Protein AF-A0A932TN71-F1 (afdb_monomer)

Structure (mmCIF, N/CA/C/O backbone):
data_AF-A0A932TN71-F1
#
_entry.id   AF-A0A932TN71-F1
#
loop_
_atom_site.group_PDB
_atom_site.id
_atom_site.type_symbol
_atom_site.label_atom_id
_atom_site.label_alt_id
_atom_site.label_comp_id
_atom_site.label_asym_id
_atom_site.label_entity_id
_atom_site.label_seq_id
_atom_site.pdbx_PDB_ins_code
_atom_site.Cartn_x
_atom_site.Cartn_y
_atom_site.Cartn_z
_atom_site.occupancy
_atom_site.B_iso_or_equiv
_atom_site.auth_seq_id
_atom_site.auth_comp_id
_atom_site.auth_asym_id
_atom_site.auth_atom_id
_atom_site.pdbx_PDB_model_num
ATOM 1 N N . MET A 1 1 ? 38.158 -7.937 -8.270 1.00 41.50 1 MET A N 1
ATOM 2 C CA . MET A 1 1 ? 36.988 -7.889 -9.170 1.00 41.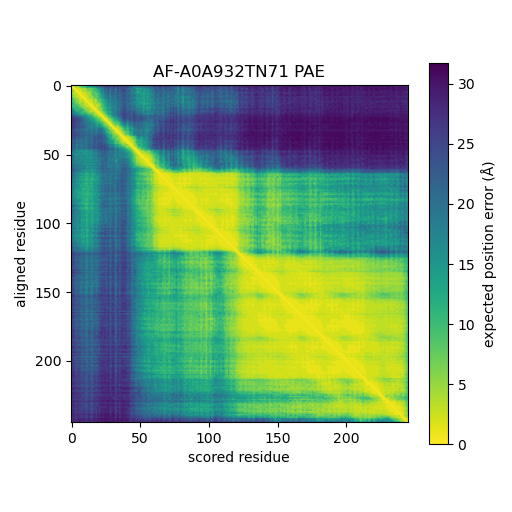50 1 MET A CA 1
ATOM 3 C C . MET A 1 1 ? 35.872 -8.714 -8.563 1.00 41.50 1 MET A C 1
ATOM 5 O O . MET A 1 1 ? 36.007 -9.928 -8.456 1.00 41.50 1 MET A O 1
ATOM 9 N N . SER A 1 2 ? 34.828 -8.049 -8.079 1.00 36.25 2 SER A N 1
ATOM 10 C CA . SER A 1 2 ? 33.661 -8.676 -7.451 1.00 36.25 2 SER A CA 1
ATOM 11 C C . SER A 1 2 ? 32.855 -9.443 -8.508 1.00 36.25 2 SER A C 1
ATOM 13 O O . SER A 1 2 ? 32.694 -8.945 -9.618 1.00 36.25 2 SER A O 1
ATOM 15 N N . ARG A 1 3 ? 32.337 -10.638 -8.186 1.00 34.62 3 ARG A N 1
ATOM 16 C CA . ARG A 1 3 ? 31.485 -11.451 -9.089 1.00 34.62 3 ARG A CA 1
ATOM 17 C C . ARG A 1 3 ? 30.292 -10.672 -9.666 1.00 34.62 3 ARG A C 1
ATOM 19 O O . ARG A 1 3 ? 29.862 -10.965 -10.772 1.00 34.62 3 ARG A O 1
ATOM 26 N N . GLU A 1 4 ? 29.818 -9.665 -8.941 1.00 31.05 4 GLU A N 1
ATOM 27 C CA . GLU A 1 4 ? 28.746 -8.749 -9.348 1.00 31.05 4 GLU A CA 1
ATOM 28 C C . GLU A 1 4 ? 29.108 -7.888 -10.572 1.00 31.05 4 GLU A C 1
ATOM 30 O O . GLU A 1 4 ? 28.241 -7.608 -11.393 1.00 31.05 4 GLU A O 1
ATOM 35 N N . LEU A 1 5 ? 30.389 -7.533 -10.748 1.00 32.22 5 LEU A N 1
ATOM 36 C CA . LEU A 1 5 ? 30.866 -6.689 -11.853 1.00 32.22 5 LEU A CA 1
ATOM 37 C C . LEU A 1 5 ? 30.752 -7.408 -13.211 1.00 32.22 5 LEU A C 1
ATOM 39 O O . LEU A 1 5 ? 30.328 -6.824 -14.200 1.00 32.22 5 LEU A O 1
ATOM 43 N N . VAL A 1 6 ? 31.069 -8.708 -13.229 1.00 39.56 6 VAL A N 1
ATOM 44 C CA . VAL A 1 6 ? 31.028 -9.558 -14.436 1.00 39.56 6 VAL A CA 1
ATOM 45 C C . VAL A 1 6 ? 29.588 -9.842 -14.873 1.00 39.56 6 VAL A C 1
ATOM 47 O O . VAL A 1 6 ? 29.304 -9.979 -16.060 1.00 39.56 6 VAL A O 1
ATOM 50 N N . VAL A 1 7 ? 28.664 -9.924 -13.913 1.00 42.16 7 VAL A N 1
ATOM 51 C CA . VAL A 1 7 ? 27.241 -10.161 -14.185 1.00 42.16 7 VAL A CA 1
ATOM 52 C C . VAL A 1 7 ? 26.580 -8.894 -14.737 1.00 42.16 7 VAL A C 1
ATOM 54 O O . VAL A 1 7 ? 25.825 -8.988 -15.702 1.00 42.16 7 VAL A O 1
ATOM 57 N N . LEU A 1 8 ? 26.918 -7.711 -14.205 1.00 38.94 8 LEU A N 1
ATOM 58 C CA . LEU A 1 8 ? 26.410 -6.430 -14.711 1.00 38.94 8 LEU A CA 1
ATOM 59 C C . LEU A 1 8 ? 26.878 -6.133 -16.143 1.00 38.94 8 LEU A C 1
ATOM 61 O O . LEU A 1 8 ? 26.045 -5.801 -16.984 1.00 38.94 8 LEU A O 1
ATOM 65 N N . GLU A 1 9 ? 28.170 -6.309 -16.444 1.00 40.88 9 GLU A N 1
ATOM 66 C CA . GLU A 1 9 ? 28.698 -6.151 -17.811 1.00 40.88 9 GLU A CA 1
ATOM 67 C C . GLU A 1 9 ? 28.045 -7.139 -18.791 1.00 40.88 9 GLU A C 1
ATOM 69 O O . GLU A 1 9 ? 27.753 -6.788 -19.934 1.00 40.88 9 GLU A O 1
ATOM 74 N N . GLY A 1 10 ? 27.747 -8.361 -18.336 1.00 41.59 10 GLY A N 1
ATOM 75 C CA . GLY A 1 10 ? 27.051 -9.366 -19.138 1.00 41.59 10 GLY A CA 1
ATOM 76 C C . GLY A 1 10 ? 25.595 -9.005 -19.454 1.00 41.59 10 GLY A C 1
ATOM 77 O O . GLY A 1 10 ? 25.143 -9.235 -20.572 1.00 41.59 10 GLY A O 1
ATOM 78 N N . ILE A 1 11 ? 24.861 -8.423 -18.500 1.00 44.81 11 ILE A N 1
ATOM 79 C CA . ILE A 1 11 ? 23.444 -8.052 -18.671 1.00 44.81 11 ILE A CA 1
ATOM 80 C C . ILE A 1 11 ? 23.303 -6.771 -19.499 1.00 44.81 11 ILE A C 1
ATOM 82 O O . ILE A 1 11 ? 22.472 -6.730 -20.404 1.00 44.81 11 ILE A O 1
ATOM 86 N N . VAL A 1 12 ? 24.138 -5.757 -19.247 1.00 45.47 12 VAL A N 1
ATOM 87 C CA . VAL A 1 12 ? 24.210 -4.545 -20.084 1.00 45.47 12 VAL A CA 1
ATOM 88 C C . VAL A 1 12 ? 24.611 -4.925 -21.511 1.00 45.47 12 VAL A C 1
ATOM 90 O O . VAL A 1 12 ? 23.980 -4.483 -22.468 1.00 45.47 12 VAL A O 1
ATOM 93 N N . GLY A 1 13 ? 25.574 -5.841 -21.654 1.00 45.25 13 GLY A N 1
ATOM 94 C CA . GLY A 1 13 ? 25.944 -6.438 -22.933 1.00 45.25 13 GLY A CA 1
ATOM 95 C C . GLY A 1 13 ? 24.775 -7.135 -23.630 1.00 45.25 13 GLY A C 1
ATOM 96 O O . GLY A 1 13 ? 24.571 -6.892 -24.809 1.00 45.25 13 GLY A O 1
ATOM 97 N N . LEU A 1 14 ? 23.975 -7.943 -22.926 1.00 42.84 14 LEU A N 1
ATOM 98 C CA . LEU A 1 14 ? 22.821 -8.657 -23.496 1.00 42.84 14 LEU A CA 1
ATOM 99 C C . LEU A 1 14 ? 21.689 -7.715 -23.935 1.00 42.84 14 LEU A C 1
ATOM 101 O O . LEU A 1 14 ? 21.179 -7.860 -25.042 1.00 42.84 14 LEU A O 1
ATOM 105 N N . VAL A 1 15 ? 21.339 -6.721 -23.114 1.00 43.41 15 VAL A N 1
ATOM 106 C CA . VAL A 1 15 ? 20.284 -5.743 -23.438 1.00 43.41 15 VAL A CA 1
ATOM 107 C C . VAL A 1 15 ? 20.702 -4.849 -24.611 1.00 43.41 15 VAL A C 1
ATOM 109 O O . VAL A 1 15 ? 19.894 -4.577 -25.501 1.00 43.41 15 VAL A O 1
ATOM 112 N N . LEU A 1 16 ? 21.971 -4.432 -24.665 1.00 40.91 16 LEU A N 1
ATOM 113 C CA . LEU A 1 16 ? 22.504 -3.673 -25.798 1.00 40.91 16 LEU A CA 1
ATOM 114 C C . LEU A 1 16 ? 22.639 -4.541 -27.058 1.00 40.91 16 LEU A C 1
ATOM 116 O O . LEU A 1 16 ? 22.346 -4.055 -28.148 1.00 40.91 16 LEU A O 1
ATOM 120 N N . LEU A 1 17 ? 23.027 -5.817 -26.943 1.00 38.91 17 LEU A N 1
ATOM 121 C CA . LEU A 1 17 ? 23.137 -6.726 -28.089 1.00 38.91 17 LEU A CA 1
ATOM 122 C C . LEU A 1 17 ? 21.764 -6.999 -28.722 1.00 38.91 17 LEU A C 1
ATOM 124 O O . LEU A 1 17 ? 21.646 -6.951 -29.946 1.00 38.91 17 LEU A O 1
ATOM 128 N N . ASP A 1 18 ? 20.717 -7.197 -27.916 1.00 37.31 18 ASP A N 1
ATOM 129 C CA . ASP A 1 18 ? 19.350 -7.386 -28.416 1.00 37.31 18 ASP A CA 1
ATOM 130 C C . ASP A 1 18 ? 18.821 -6.118 -29.115 1.00 37.31 18 ASP A C 1
ATOM 132 O O . ASP A 1 18 ? 18.250 -6.209 -30.205 1.00 37.31 18 ASP A O 1
ATOM 136 N N . LEU A 1 19 ? 19.114 -4.921 -28.588 1.00 37.31 19 LEU A N 1
ATOM 137 C CA . LEU A 1 19 ? 18.817 -3.646 -29.262 1.00 37.31 19 LEU A CA 1
ATOM 138 C C . LEU A 1 19 ? 19.592 -3.475 -30.586 1.00 37.31 19 LEU A C 1
ATOM 140 O O . LEU A 1 19 ? 19.045 -2.939 -31.552 1.00 37.31 19 LEU A O 1
ATOM 144 N N . PHE A 1 20 ? 20.831 -3.975 -30.668 1.00 39.75 20 PHE A N 1
ATOM 145 C CA . PHE A 1 20 ? 21.645 -3.976 -31.893 1.00 39.75 20 PHE A CA 1
ATOM 146 C C . PHE A 1 20 ? 21.158 -4.989 -32.944 1.00 39.75 20 PHE A C 1
ATOM 148 O O . PHE A 1 20 ? 21.293 -4.740 -34.143 1.00 39.75 20 PHE A O 1
ATOM 155 N N . THR A 1 21 ? 20.561 -6.112 -32.530 1.00 38.12 21 THR A N 1
ATOM 156 C CA . THR A 1 21 ? 19.990 -7.103 -33.465 1.00 38.12 21 THR A CA 1
ATOM 157 C C . THR A 1 21 ? 18.625 -6.698 -34.035 1.00 38.12 21 THR A C 1
ATOM 159 O O . THR A 1 21 ? 18.248 -7.181 -35.102 1.00 38.12 21 THR A O 1
ATOM 162 N N . ALA A 1 22 ? 17.916 -5.756 -33.399 1.00 38.03 22 ALA A N 1
ATOM 163 C CA . ALA A 1 22 ? 16.597 -5.269 -33.819 1.00 38.03 22 ALA A CA 1
ATOM 164 C C . ALA A 1 22 ? 16.613 -4.189 -34.932 1.00 38.03 22 ALA A C 1
ATOM 166 O O . ALA A 1 22 ? 15.566 -3.639 -35.273 1.00 38.03 22 ALA A O 1
ATOM 167 N N . GLY A 1 23 ? 17.771 -3.889 -35.535 1.00 32.75 23 GLY A N 1
ATOM 168 C CA . GLY A 1 23 ? 17.857 -3.065 -36.752 1.00 32.75 23 GLY A CA 1
ATOM 169 C C . GLY A 1 23 ? 17.691 -1.550 -36.560 1.00 32.75 23 GLY A C 1
ATOM 170 O O . GLY A 1 23 ? 17.469 -0.839 -37.540 1.00 32.75 23 GLY A O 1
ATOM 171 N N . ALA A 1 24 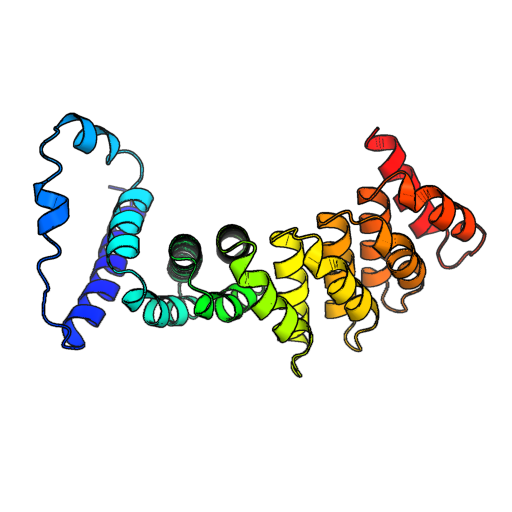? 17.813 -1.032 -35.336 1.00 33.78 24 ALA A N 1
ATOM 172 C CA . ALA A 1 24 ? 17.915 0.408 -35.108 1.00 33.78 24 ALA A CA 1
ATOM 173 C C . ALA A 1 24 ? 19.307 0.905 -35.549 1.00 33.78 24 ALA A C 1
ATOM 175 O O . ALA A 1 24 ? 20.322 0.512 -34.977 1.00 33.78 24 ALA A O 1
ATOM 176 N N . GLU A 1 25 ? 19.374 1.749 -36.586 1.00 28.09 25 GLU A N 1
ATOM 177 C CA . GLU A 1 25 ? 20.642 2.346 -37.025 1.00 28.09 25 GLU A CA 1
ATOM 178 C C . GLU A 1 25 ? 21.328 3.110 -35.875 1.00 28.09 25 GLU A C 1
ATOM 180 O O . GLU A 1 25 ? 20.663 3.857 -35.145 1.00 28.09 25 GLU A O 1
ATOM 185 N N . PRO A 1 26 ? 22.663 2.998 -35.728 1.00 33.22 26 PRO A N 1
ATOM 186 C CA . PRO A 1 26 ? 23.397 3.673 -34.671 1.00 33.22 26 PRO A CA 1
ATOM 187 C C . PRO A 1 26 ? 23.436 5.179 -34.948 1.00 33.22 26 PRO A C 1
ATOM 189 O O . PRO A 1 26 ? 24.346 5.696 -35.600 1.00 33.22 26 PRO A O 1
ATOM 192 N N . ARG A 1 27 ? 22.476 5.934 -34.408 1.00 34.50 27 ARG A N 1
ATOM 193 C CA . ARG A 1 27 ? 22.667 7.375 -34.222 1.00 34.50 27 ARG A CA 1
ATOM 194 C C . ARG A 1 27 ? 23.663 7.572 -33.092 1.00 34.50 27 ARG A C 1
ATOM 196 O O . ARG A 1 27 ? 23.271 7.617 -31.938 1.00 34.50 27 ARG A O 1
ATOM 203 N N . ASN A 1 28 ? 24.941 7.635 -33.470 1.00 37.31 28 ASN A N 1
ATOM 204 C CA . ASN A 1 28 ? 26.083 8.200 -32.746 1.00 37.31 28 ASN A CA 1
ATOM 205 C C . ASN A 1 28 ? 25.806 8.553 -31.265 1.00 37.31 28 ASN A C 1
ATOM 207 O O . ASN A 1 28 ? 25.740 9.719 -30.879 1.00 37.31 28 ASN A O 1
ATOM 211 N N . ILE A 1 29 ? 25.670 7.516 -30.438 1.00 36.47 29 ILE A N 1
ATOM 212 C CA . ILE A 1 29 ? 25.598 7.593 -28.970 1.00 36.47 29 ILE A CA 1
ATOM 213 C C . ILE A 1 29 ? 26.961 7.942 -28.347 1.00 36.47 29 ILE A C 1
ATOM 215 O O . ILE A 1 29 ? 27.073 8.150 -27.145 1.00 36.47 29 ILE A O 1
ATOM 219 N N . THR A 1 30 ? 28.005 8.066 -29.171 1.00 34.44 30 THR A N 1
ATOM 220 C CA . THR A 1 30 ? 29.357 8.486 -28.783 1.00 34.44 30 THR A CA 1
ATOM 221 C C . THR A 1 30 ? 29.488 10.008 -28.628 1.00 34.44 30 THR A C 1
ATOM 223 O O . THR A 1 30 ? 30.447 10.475 -28.016 1.00 34.44 30 THR A O 1
ATOM 226 N N . GLY A 1 31 ? 28.522 10.791 -29.126 1.00 32.16 31 GLY A N 1
ATOM 227 C CA . GLY A 1 31 ? 28.537 12.259 -29.079 1.00 32.16 31 GLY A CA 1
ATOM 228 C C . GLY A 1 31 ? 28.528 12.871 -27.666 1.00 32.16 31 GLY A C 1
ATOM 229 O O . GLY A 1 31 ? 29.386 13.709 -27.386 1.00 32.16 31 GLY A O 1
ATOM 230 N N . PRO A 1 32 ? 27.629 12.461 -26.749 1.00 30.95 32 PRO A N 1
ATOM 231 C CA . PRO A 1 32 ? 27.603 12.996 -25.383 1.00 30.95 32 PRO A CA 1
ATOM 232 C C . PRO A 1 32 ? 28.822 12.569 -24.549 1.00 30.95 32 PRO A C 1
ATOM 234 O O . PRO A 1 32 ? 29.297 13.330 -23.711 1.00 30.95 32 PRO A O 1
ATOM 237 N N . LEU A 1 33 ? 29.376 11.379 -24.819 1.00 31.58 33 LEU A N 1
ATOM 238 C CA . LEU A 1 33 ? 30.544 10.833 -24.116 1.00 31.58 33 LEU A CA 1
ATOM 239 C C . LEU A 1 33 ? 31.860 11.523 -24.504 1.00 31.58 33 LEU A C 1
ATOM 241 O O . LEU A 1 33 ? 32.781 11.587 -23.695 1.00 31.58 33 LEU A O 1
ATOM 245 N N . GLN A 1 34 ? 31.957 12.085 -25.713 1.00 33.00 34 GLN A N 1
ATOM 246 C CA . GLN A 1 34 ? 33.129 12.864 -26.130 1.00 33.00 34 GLN A CA 1
ATOM 247 C C . GLN A 1 34 ? 33.142 14.299 -25.585 1.00 33.00 34 GLN A C 1
ATOM 249 O O . GLN A 1 34 ? 34.193 14.937 -25.610 1.00 33.00 34 GLN A O 1
ATOM 254 N N . GLN A 1 35 ? 32.014 14.812 -25.080 1.00 31.36 35 GLN A N 1
ATOM 255 C CA . GLN A 1 35 ? 31.930 16.172 -24.528 1.00 31.36 35 GLN A CA 1
ATOM 256 C C . GLN A 1 35 ? 32.273 16.259 -23.032 1.00 31.36 35 GLN A C 1
ATOM 258 O O . GLN A 1 35 ? 32.452 17.356 -22.509 1.00 31.36 35 GLN A O 1
ATOM 263 N N . LEU A 1 36 ? 32.455 15.125 -22.351 1.00 35.19 36 LEU A N 1
ATOM 264 C CA . LEU A 1 36 ? 33.019 15.053 -21.000 1.00 35.19 36 LEU A CA 1
ATOM 265 C C . LEU A 1 36 ? 34.551 14.926 -21.071 1.00 35.19 36 LEU A C 1
ATOM 267 O O . LEU A 1 36 ? 35.138 13.891 -20.768 1.00 35.19 36 LEU A O 1
ATOM 271 N N . THR A 1 37 ? 35.218 16.003 -21.491 1.00 33.81 37 THR A N 1
ATOM 272 C CA . THR A 1 37 ? 36.691 16.108 -21.507 1.00 33.81 37 THR A CA 1
ATOM 273 C C . THR A 1 37 ? 37.295 16.465 -20.147 1.00 33.81 37 THR A C 1
ATOM 275 O O . THR A 1 37 ? 38.494 16.723 -20.077 1.00 33.81 37 THR A O 1
ATOM 278 N N . ASP A 1 38 ? 36.499 16.506 -19.074 1.00 32.75 38 ASP A N 1
ATOM 279 C CA . ASP A 1 38 ? 36.979 16.832 -17.731 1.00 32.75 38 ASP A CA 1
ATOM 280 C C . ASP A 1 38 ? 37.453 15.561 -16.993 1.00 32.75 38 ASP A C 1
ATOM 282 O O . ASP A 1 38 ? 36.632 14.700 -16.649 1.00 32.75 38 ASP A O 1
ATOM 286 N N . PRO A 1 39 ? 38.765 15.409 -16.727 1.00 34.41 39 PRO A N 1
ATOM 287 C CA . PRO A 1 39 ? 39.281 14.267 -15.982 1.00 34.41 39 PRO A CA 1
ATOM 288 C C . PRO A 1 39 ? 38.729 14.172 -14.547 1.00 34.41 39 PRO A C 1
ATOM 290 O O . PRO A 1 39 ? 38.727 13.077 -13.986 1.00 34.41 39 PRO A O 1
ATOM 293 N N . ALA A 1 40 ? 38.215 15.263 -13.965 1.00 33.25 40 ALA A N 1
ATOM 294 C CA . ALA A 1 40 ? 37.603 15.252 -12.634 1.00 33.25 40 ALA A CA 1
ATOM 295 C C . ALA A 1 40 ? 36.223 14.565 -12.611 1.00 33.25 40 ALA A C 1
ATOM 297 O O . ALA A 1 40 ? 35.876 13.924 -11.619 1.00 33.25 40 ALA A O 1
ATOM 298 N N . ALA A 1 41 ? 35.471 14.617 -13.718 1.00 32.22 41 ALA A N 1
ATOM 299 C CA . ALA A 1 41 ? 34.193 13.913 -13.864 1.00 32.22 41 ALA A CA 1
ATOM 300 C C . ALA A 1 41 ? 34.376 12.393 -14.047 1.00 32.22 41 ALA A C 1
ATOM 302 O O . ALA A 1 41 ? 33.517 11.603 -13.667 1.00 32.22 41 ALA A O 1
ATOM 303 N N . ARG A 1 42 ? 35.532 11.962 -14.573 1.00 33.81 42 ARG A N 1
ATOM 304 C CA . ARG A 1 42 ? 35.915 10.542 -14.668 1.00 33.81 42 ARG A CA 1
ATOM 305 C C . ARG A 1 42 ? 36.224 9.909 -13.315 1.00 33.81 42 ARG A C 1
ATOM 307 O O . ARG A 1 42 ? 35.913 8.744 -13.116 1.00 33.81 42 ARG A O 1
ATOM 314 N N . ALA A 1 43 ? 36.796 10.673 -12.389 1.00 34.44 43 ALA A N 1
ATOM 315 C CA . ALA A 1 43 ? 37.131 10.184 -11.052 1.00 34.44 43 ALA A CA 1
ATOM 316 C C . ALA A 1 43 ? 35.897 10.000 -10.146 1.00 34.44 43 ALA A C 1
ATOM 318 O O . ALA A 1 43 ? 35.968 9.285 -9.156 1.00 34.44 43 ALA A O 1
ATOM 319 N N . THR A 1 44 ? 34.759 10.614 -10.488 1.00 37.78 44 THR A N 1
ATOM 320 C CA . THR A 1 44 ? 33.482 10.448 -9.769 1.00 37.78 44 THR A CA 1
ATOM 321 C C . THR A 1 44 ? 32.630 9.285 -10.298 1.00 37.78 44 THR A C 1
ATOM 323 O O . THR A 1 44 ? 31.647 8.922 -9.661 1.00 37.78 44 THR A O 1
ATOM 326 N N . LEU A 1 45 ? 33.014 8.670 -11.426 1.00 35.81 45 LEU A N 1
ATOM 327 C CA . LEU A 1 45 ? 32.350 7.499 -12.024 1.00 35.81 45 LEU A CA 1
ATOM 328 C C . LEU A 1 45 ? 32.836 6.153 -11.446 1.00 35.81 45 LEU A C 1
ATOM 330 O O . LEU A 1 45 ? 32.279 5.112 -11.787 1.00 35.81 45 LEU A O 1
ATOM 334 N N . ASP A 1 46 ? 33.854 6.168 -10.581 1.00 38.91 46 ASP A N 1
ATOM 335 C CA . ASP A 1 46 ? 34.574 4.966 -10.128 1.00 38.91 46 ASP A CA 1
ATOM 336 C C . ASP A 1 46 ? 34.053 4.365 -8.802 1.00 38.91 46 ASP A C 1
ATOM 338 O O . ASP A 1 46 ? 34.602 3.373 -8.326 1.00 38.91 46 ASP A O 1
ATOM 342 N N . GLU A 1 47 ? 32.984 4.908 -8.197 1.00 42.16 47 GLU A N 1
ATOM 343 C CA . GLU A 1 47 ? 32.485 4.423 -6.891 1.00 42.16 47 GLU A CA 1
ATOM 344 C C . GLU A 1 47 ? 31.113 3.720 -6.903 1.00 42.16 47 GLU A C 1
ATOM 346 O O . GLU A 1 47 ? 30.746 3.117 -5.894 1.00 42.16 47 GLU A O 1
ATOM 351 N N . ASP A 1 48 ? 30.375 3.672 -8.021 1.00 43.25 48 ASP A N 1
ATOM 352 C CA . ASP A 1 48 ? 29.174 2.821 -8.112 1.00 43.25 48 ASP A CA 1
ATOM 353 C C . ASP A 1 48 ? 28.931 2.287 -9.543 1.00 43.25 48 ASP A C 1
ATOM 355 O O . ASP A 1 48 ? 28.461 3.027 -10.412 1.00 43.25 48 ASP A O 1
ATOM 359 N N . PRO A 1 49 ? 29.180 0.988 -9.817 1.00 44.25 49 PRO A N 1
ATOM 360 C CA . PRO A 1 49 ? 28.905 0.368 -11.116 1.00 44.25 49 PRO A CA 1
ATOM 361 C C . PRO A 1 49 ? 27.430 0.467 -11.542 1.00 44.25 49 PRO A C 1
ATOM 363 O O . PRO A 1 49 ? 27.116 0.366 -12.729 1.00 44.25 49 PRO A O 1
ATOM 366 N N . ARG A 1 50 ? 26.511 0.689 -10.590 1.00 47.91 50 ARG A N 1
ATOM 367 C CA . ARG A 1 50 ? 25.086 0.913 -10.866 1.00 47.91 50 ARG A CA 1
ATOM 368 C C . ARG A 1 50 ? 24.838 2.289 -11.478 1.00 47.91 50 ARG A C 1
ATOM 370 O O . ARG A 1 50 ? 23.925 2.410 -12.286 1.00 47.91 50 ARG A O 1
ATOM 377 N N . ALA A 1 51 ? 25.658 3.293 -11.158 1.00 38.72 51 ALA A N 1
ATOM 378 C CA . ALA A 1 51 ? 25.545 4.642 -11.710 1.00 38.72 51 ALA A CA 1
ATOM 379 C C . ALA A 1 51 ? 25.955 4.699 -13.193 1.00 38.72 51 ALA A C 1
ATOM 381 O O . ALA A 1 51 ? 25.299 5.376 -13.978 1.00 38.72 51 ALA A O 1
ATOM 382 N N . SER A 1 52 ? 26.967 3.934 -13.613 1.00 42.50 52 SER A N 1
ATOM 383 C CA . SER A 1 52 ? 27.374 3.874 -15.028 1.00 42.50 52 SER A CA 1
ATOM 384 C C . SER A 1 52 ? 26.353 3.135 -15.904 1.00 42.50 52 SER A C 1
ATOM 386 O O . SER A 1 52 ? 25.956 3.656 -16.945 1.00 42.50 52 SER A O 1
ATOM 388 N N . ALA A 1 53 ? 25.833 1.988 -15.448 1.00 49.53 53 ALA A N 1
ATOM 389 C CA . ALA A 1 53 ? 24.773 1.260 -16.159 1.00 49.53 53 ALA A CA 1
ATOM 390 C C . ALA A 1 53 ? 23.461 2.064 -16.237 1.00 49.53 53 ALA A C 1
ATOM 392 O O . ALA A 1 53 ? 22.737 2.003 -17.228 1.00 49.53 53 ALA A O 1
ATOM 393 N N . ALA A 1 54 ? 23.168 2.863 -15.211 1.00 45.38 54 ALA A N 1
ATOM 394 C CA . ALA A 1 54 ? 22.037 3.778 -15.200 1.00 45.38 54 ALA A CA 1
ATOM 395 C C . ALA A 1 54 ? 22.123 4.892 -16.232 1.00 45.38 54 ALA A C 1
ATOM 397 O O . ALA A 1 54 ? 21.129 5.200 -16.882 1.00 45.38 54 ALA A O 1
ATOM 398 N N . ILE A 1 55 ? 23.300 5.507 -16.362 1.00 44.06 55 ILE A N 1
ATOM 399 C CA . ILE A 1 55 ? 23.546 6.594 -17.308 1.00 44.06 55 ILE A CA 1
ATOM 400 C C . ILE A 1 55 ? 23.433 6.064 -18.743 1.00 44.06 55 ILE A C 1
ATOM 402 O O . ILE A 1 55 ? 22.826 6.720 -19.588 1.00 44.06 55 ILE A O 1
ATOM 406 N N . GLU A 1 56 ? 23.928 4.852 -19.009 1.00 50.78 56 GLU A N 1
ATOM 407 C CA . GLU A 1 56 ? 23.780 4.187 -20.310 1.00 50.78 56 GLU A CA 1
ATOM 408 C C . GLU A 1 56 ? 22.320 3.807 -20.620 1.00 50.78 56 GLU A C 1
ATOM 410 O O . GLU A 1 56 ? 21.856 3.999 -21.745 1.00 50.78 56 GLU A O 1
ATOM 415 N N . MET A 1 57 ? 21.552 3.350 -19.624 1.00 52.50 57 MET A N 1
ATOM 416 C CA . MET A 1 57 ? 20.137 2.989 -19.798 1.00 52.50 57 MET A CA 1
ATOM 417 C C . MET A 1 57 ? 19.224 4.222 -19.922 1.00 52.50 57 MET A C 1
ATOM 419 O O . MET A 1 57 ? 18.297 4.238 -20.732 1.00 52.50 57 MET A O 1
ATOM 423 N N . ALA A 1 58 ? 19.515 5.290 -19.173 1.00 46.41 58 ALA A N 1
ATOM 424 C CA . ALA A 1 58 ? 18.850 6.584 -19.300 1.00 46.41 58 ALA A CA 1
ATOM 425 C C . ALA A 1 58 ? 19.133 7.230 -20.668 1.00 46.41 58 ALA A C 1
ATOM 427 O O . ALA A 1 58 ? 18.248 7.868 -21.240 1.00 46.41 58 ALA A O 1
ATOM 428 N N . ALA A 1 59 ? 20.325 7.006 -21.240 1.00 49.03 59 ALA A N 1
ATOM 429 C CA . ALA A 1 59 ? 20.670 7.448 -22.592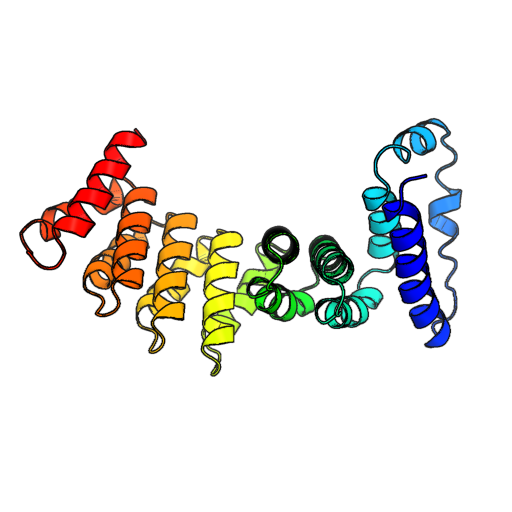 1.00 49.03 59 ALA A CA 1
ATOM 430 C C . ALA A 1 59 ? 19.888 6.705 -23.697 1.00 49.03 59 ALA A C 1
ATOM 432 O O . ALA A 1 59 ? 19.665 7.277 -24.765 1.00 49.03 59 ALA A O 1
ATOM 433 N N . ALA A 1 60 ? 19.421 5.473 -23.448 1.00 54.62 60 ALA A N 1
ATOM 434 C CA . ALA A 1 60 ? 18.561 4.722 -24.371 1.00 54.62 60 ALA A CA 1
ATOM 435 C C . ALA A 1 60 ? 17.083 5.185 -24.356 1.00 54.62 60 ALA A C 1
ATOM 437 O O . ALA A 1 60 ? 16.352 4.975 -25.330 1.00 54.62 60 ALA A O 1
ATOM 438 N N . GLY A 1 61 ? 16.640 5.861 -23.289 1.00 63.25 61 GLY A N 1
ATOM 439 C CA . GLY A 1 61 ? 15.327 6.509 -23.200 1.00 63.25 61 GLY A CA 1
ATOM 440 C C . GLY A 1 61 ? 14.130 5.570 -23.426 1.00 63.25 61 GLY A C 1
ATOM 441 O O . GLY A 1 61 ? 14.145 4.398 -23.055 1.00 63.25 61 GLY A O 1
ATOM 442 N N . ALA A 1 62 ? 13.066 6.080 -24.059 1.00 61.97 62 ALA A N 1
ATOM 443 C CA . ALA A 1 62 ? 11.793 5.368 -24.260 1.00 61.97 62 ALA A CA 1
ATOM 444 C C . ALA A 1 62 ? 11.898 4.036 -25.038 1.00 61.97 62 ALA A C 1
ATOM 446 O O . ALA A 1 62 ? 10.976 3.219 -24.962 1.00 61.97 62 ALA A O 1
ATOM 447 N N . ALA A 1 63 ? 12.994 3.814 -25.778 1.00 69.81 63 ALA A N 1
ATOM 448 C CA . ALA A 1 63 ? 13.245 2.588 -26.539 1.00 69.81 63 ALA A CA 1
ATOM 449 C C . ALA A 1 63 ? 13.647 1.399 -25.647 1.00 69.81 63 ALA A C 1
ATOM 451 O O . ALA A 1 63 ? 13.446 0.251 -26.033 1.00 69.81 63 ALA A O 1
ATOM 452 N N . ALA A 1 64 ? 14.164 1.660 -24.442 1.00 74.38 64 ALA A N 1
ATOM 453 C CA . ALA A 1 64 ? 14.526 0.618 -23.482 1.00 74.38 64 ALA A CA 1
ATOM 454 C C . ALA A 1 64 ? 13.334 0.130 -22.635 1.00 74.38 64 ALA A C 1
ATOM 456 O O . ALA A 1 64 ? 13.447 -0.884 -21.951 1.00 74.38 64 ALA A O 1
ATOM 457 N N . VAL A 1 65 ? 12.184 0.814 -22.686 1.00 79.50 65 VAL A N 1
ATOM 458 C CA . VAL A 1 65 ? 11.036 0.547 -21.802 1.00 79.50 65 VAL A CA 1
ATOM 459 C C . VAL A 1 65 ? 10.466 -0.858 -21.998 1.00 79.50 65 VAL A C 1
ATOM 461 O O . VAL A 1 65 ? 10.334 -1.589 -21.022 1.00 79.50 65 VAL A O 1
ATOM 464 N N . ASP A 1 66 ? 10.166 -1.269 -23.231 1.00 79.62 66 ASP A N 1
ATOM 465 C CA . ASP A 1 66 ? 9.551 -2.581 -23.480 1.00 79.62 66 ASP A CA 1
ATOM 466 C C . ASP A 1 66 ? 10.508 -3.756 -23.160 1.00 79.62 66 ASP A C 1
ATOM 468 O O . ASP A 1 66 ? 10.076 -4.701 -22.491 1.00 79.62 66 ASP A O 1
ATOM 472 N N . PRO A 1 67 ? 11.812 -3.706 -23.520 1.00 79.00 67 PRO A N 1
ATOM 473 C CA . PRO A 1 67 ? 12.790 -4.698 -23.063 1.00 79.00 67 PRO A CA 1
ATOM 474 C C . PRO A 1 67 ? 12.905 -4.792 -21.537 1.00 79.00 67 PRO A C 1
ATOM 476 O O . PRO A 1 67 ? 12.929 -5.891 -20.982 1.00 79.00 67 PRO A O 1
ATOM 479 N N . LEU A 1 68 ? 12.934 -3.651 -20.842 1.00 78.44 68 LEU A N 1
ATOM 480 C CA . LEU A 1 68 ? 13.017 -3.621 -19.382 1.00 78.44 68 LEU A CA 1
ATOM 481 C C . LEU A 1 68 ? 11.734 -4.146 -18.724 1.00 78.44 68 LEU A C 1
ATOM 483 O O . LEU A 1 68 ? 11.814 -4.851 -17.720 1.00 78.44 68 LEU A O 1
ATOM 487 N N . ILE A 1 69 ? 10.561 -3.886 -19.309 1.00 84.62 69 ILE A N 1
ATOM 488 C CA . ILE A 1 69 ? 9.301 -4.513 -18.884 1.00 84.62 69 ILE A CA 1
ATOM 489 C C . ILE A 1 69 ? 9.396 -6.038 -19.015 1.00 84.62 69 ILE A C 1
ATOM 491 O O . ILE A 1 69 ? 9.008 -6.751 -18.092 1.00 84.62 69 ILE A O 1
ATOM 495 N N . GLY A 1 70 ? 9.957 -6.552 -20.114 1.00 78.19 70 GLY A N 1
ATOM 496 C CA . GLY A 1 70 ? 10.209 -7.987 -20.275 1.00 78.19 70 GLY A CA 1
ATOM 497 C C . GLY A 1 70 ? 11.165 -8.549 -19.214 1.00 78.19 70 GLY A C 1
ATOM 498 O O . GLY A 1 70 ? 10.931 -9.629 -18.668 1.00 78.19 70 GLY A O 1
ATOM 499 N N . ALA A 1 71 ? 12.208 -7.794 -18.861 1.00 80.44 71 ALA A N 1
ATOM 500 C CA . ALA A 1 71 ? 13.206 -8.191 -17.868 1.00 80.44 71 ALA A CA 1
ATOM 501 C C . ALA A 1 71 ? 12.655 -8.293 -16.431 1.00 80.44 71 ALA A C 1
ATOM 503 O O . ALA A 1 71 ? 13.225 -9.022 -15.617 1.00 80.44 71 ALA A O 1
ATOM 504 N N . LEU A 1 72 ? 11.511 -7.668 -16.122 1.00 80.31 72 LEU A N 1
ATOM 505 C CA . LEU A 1 72 ? 10.798 -7.884 -14.853 1.00 80.31 72 LEU A CA 1
ATOM 506 C C . LEU A 1 72 ? 10.304 -9.329 -14.678 1.00 80.31 72 LEU A C 1
ATOM 508 O O . LEU A 1 72 ? 10.044 -9.741 -13.556 1.00 80.31 72 LEU A O 1
ATOM 512 N N . GLY A 1 73 ? 10.186 -10.112 -15.754 1.00 79.81 73 GLY A N 1
ATOM 513 C CA . GLY A 1 73 ? 9.822 -11.532 -15.702 1.00 79.81 73 GLY A CA 1
ATOM 514 C C . GLY A 1 73 ? 11.015 -12.493 -15.668 1.00 79.81 73 GLY A C 1
ATOM 515 O O . GLY A 1 73 ? 10.835 -13.701 -15.821 1.00 79.81 73 GLY A O 1
ATOM 516 N N . HIS A 1 74 ? 12.244 -11.987 -15.538 1.00 82.06 74 HIS A N 1
ATOM 517 C CA . HIS A 1 74 ? 13.440 -12.814 -15.656 1.00 82.06 74 HIS A CA 1
AT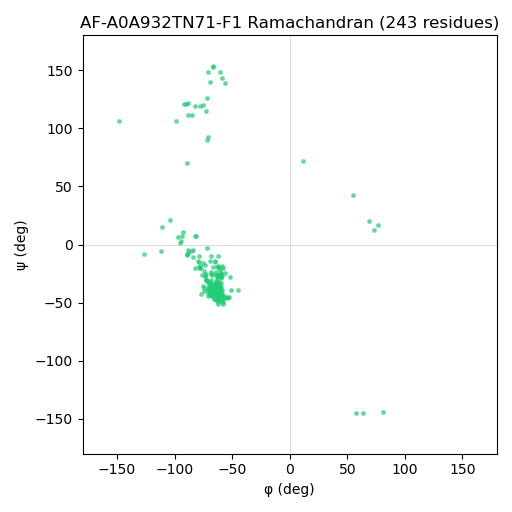OM 518 C C . HIS A 1 74 ? 13.618 -13.774 -14.464 1.00 82.06 74 HIS A C 1
ATOM 520 O O . HIS A 1 74 ? 13.288 -13.456 -13.324 1.00 82.06 74 HIS A O 1
ATOM 526 N N . ARG A 1 75 ? 14.205 -14.956 -14.704 1.00 76.44 75 ARG A N 1
ATOM 527 C CA . ARG A 1 75 ? 14.430 -15.981 -13.659 1.00 76.44 75 ARG A CA 1
ATOM 528 C C . ARG A 1 75 ? 15.369 -15.529 -12.534 1.00 76.44 75 ARG A C 1
ATOM 530 O O . ARG A 1 75 ? 15.278 -16.026 -11.421 1.00 76.44 75 ARG A O 1
ATOM 537 N N . ASP A 1 76 ? 16.286 -14.622 -12.851 1.00 66.44 76 ASP A N 1
ATOM 538 C CA . ASP A 1 76 ? 17.268 -14.067 -11.917 1.00 66.44 76 ASP A CA 1
ATOM 539 C C . ASP A 1 76 ? 16.697 -12.817 -11.241 1.00 66.44 76 ASP A C 1
ATOM 541 O O . ASP A 1 76 ? 16.357 -11.849 -11.928 1.00 66.44 76 ASP A O 1
ATOM 545 N N . ALA A 1 77 ? 16.607 -12.847 -9.912 1.00 68.19 77 ALA A N 1
ATOM 546 C CA . ALA A 1 77 ? 16.078 -11.755 -9.104 1.00 68.19 77 ALA A CA 1
ATOM 547 C C . ALA A 1 77 ? 16.889 -10.462 -9.256 1.00 68.19 77 ALA A C 1
ATOM 549 O O . ALA A 1 77 ? 16.311 -9.377 -9.250 1.00 68.19 77 ALA A O 1
ATOM 550 N N . GLU A 1 78 ? 18.203 -10.546 -9.478 1.00 68.81 78 GLU A N 1
ATOM 551 C CA . GLU A 1 78 ? 19.034 -9.352 -9.646 1.00 68.81 78 GLU A CA 1
ATOM 552 C C . GLU A 1 78 ? 18.715 -8.632 -10.965 1.00 68.81 78 GLU A C 1
ATOM 554 O O . GLU A 1 78 ? 18.636 -7.403 -11.003 1.00 68.81 78 GLU A O 1
ATOM 559 N N . VAL A 1 79 ? 18.420 -9.389 -12.030 1.00 72.69 79 VAL A N 1
ATOM 560 C CA . VAL A 1 79 ? 17.957 -8.832 -13.314 1.00 72.69 79 VAL A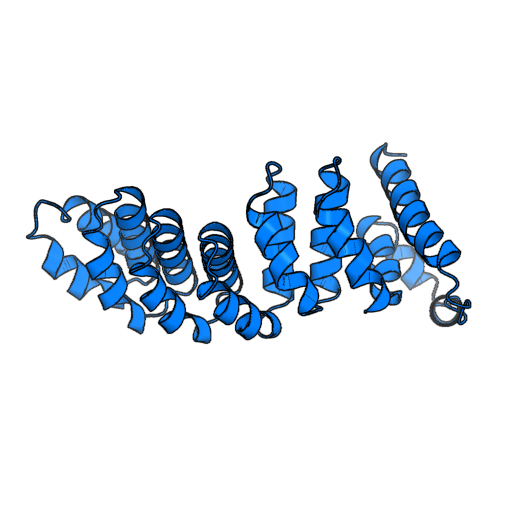 CA 1
ATOM 561 C C . VAL A 1 79 ? 16.605 -8.144 -13.143 1.00 72.69 79 VAL A C 1
ATOM 563 O O . VAL A 1 79 ? 16.443 -7.009 -13.591 1.00 72.69 79 VAL A O 1
ATOM 566 N N . ARG A 1 80 ? 15.652 -8.781 -12.448 1.00 81.94 80 ARG A N 1
ATOM 567 C CA . ARG A 1 80 ? 14.335 -8.177 -12.172 1.00 81.94 80 ARG A CA 1
ATOM 568 C C . ARG A 1 80 ? 14.469 -6.888 -11.364 1.00 81.94 80 ARG A C 1
ATOM 570 O O . ARG A 1 80 ? 13.833 -5.885 -11.680 1.00 81.94 80 ARG A O 1
ATOM 577 N N . ARG A 1 81 ? 15.339 -6.892 -10.349 1.00 77.06 81 ARG A N 1
ATOM 578 C CA . ARG A 1 81 ? 15.609 -5.738 -9.483 1.00 77.06 81 ARG A CA 1
ATOM 579 C C . ARG A 1 81 ? 16.178 -4.565 -10.277 1.00 77.06 81 ARG A C 1
ATOM 581 O O . ARG A 1 81 ? 15.716 -3.437 -10.109 1.00 77.06 81 ARG A O 1
ATOM 588 N N . LEU A 1 82 ? 17.171 -4.822 -11.131 1.00 71.62 82 LEU A N 1
ATOM 589 C CA . LEU A 1 82 ? 17.784 -3.804 -11.988 1.00 71.62 82 LEU A CA 1
ATOM 590 C C . LEU A 1 82 ? 16.798 -3.273 -13.032 1.00 71.62 82 LEU A C 1
ATOM 592 O O . LEU A 1 82 ? 16.764 -2.068 -13.265 1.00 71.62 82 LEU A O 1
ATOM 596 N N . ALA A 1 83 ? 15.960 -4.141 -13.601 1.00 78.56 83 ALA A N 1
ATOM 597 C CA . ALA A 1 83 ? 14.907 -3.738 -14.525 1.00 78.56 83 ALA A CA 1
ATOM 598 C C . ALA A 1 83 ? 13.889 -2.806 -13.856 1.00 78.56 83 ALA A C 1
ATOM 600 O O . ALA A 1 83 ? 13.593 -1.737 -14.388 1.00 78.56 83 ALA A O 1
ATOM 601 N N . ALA A 1 84 ? 13.416 -3.161 -12.657 1.00 83.31 84 ALA A N 1
ATOM 602 C CA . ALA A 1 84 ? 12.499 -2.325 -11.888 1.00 83.31 84 ALA A CA 1
ATOM 603 C C . ALA A 1 84 ? 13.110 -0.956 -11.580 1.00 83.31 84 ALA A C 1
ATOM 605 O O . ALA A 1 84 ? 12.488 0.079 -11.813 1.00 83.31 84 ALA A O 1
ATOM 606 N N . TRP A 1 85 ? 14.359 -0.955 -11.117 1.00 79.44 85 TRP A N 1
ATOM 607 C CA . TRP A 1 85 ? 15.099 0.263 -10.826 1.00 79.44 85 TRP A CA 1
ATOM 608 C C . TRP A 1 85 ? 15.242 1.164 -12.064 1.00 79.44 85 TRP A C 1
ATOM 610 O O . TRP A 1 85 ? 14.893 2.341 -12.003 1.00 79.44 85 TRP A O 1
ATOM 620 N N . ALA A 1 86 ? 15.671 0.603 -13.199 1.00 76.31 86 ALA A N 1
ATOM 621 C CA . ALA A 1 86 ? 15.858 1.341 -14.446 1.00 76.31 86 ALA A CA 1
ATOM 622 C C . ALA A 1 86 ? 14.541 1.910 -14.997 1.00 76.31 86 ALA A C 1
ATOM 624 O O . ALA A 1 86 ? 14.502 3.057 -15.434 1.00 76.31 86 ALA A O 1
ATOM 625 N N . LEU A 1 87 ? 13.442 1.153 -14.929 1.00 82.12 87 LEU A N 1
ATOM 626 C CA . LEU A 1 87 ? 12.114 1.649 -15.305 1.00 82.12 87 LEU A CA 1
ATOM 627 C C . LEU A 1 87 ? 11.679 2.836 -14.435 1.00 82.12 87 LEU A C 1
ATOM 629 O O . LEU A 1 87 ? 11.078 3.778 -14.947 1.00 82.12 87 LEU A O 1
ATOM 633 N N . GLY A 1 88 ? 12.032 2.815 -13.148 1.00 79.06 88 GLY A N 1
ATOM 634 C CA . GLY A 1 88 ? 11.824 3.933 -12.231 1.00 79.06 88 GLY A CA 1
ATOM 635 C C . GLY A 1 88 ? 12.598 5.195 -12.603 1.00 79.06 88 GLY A C 1
ATOM 636 O O . GLY A 1 88 ? 12.046 6.286 -12.501 1.00 79.06 88 GLY A O 1
ATOM 637 N N . GLU A 1 89 ? 13.849 5.051 -13.050 1.00 77.38 89 GLU A N 1
ATOM 638 C CA . GLU A 1 89 ? 14.663 6.173 -13.545 1.00 77.38 89 GLU A CA 1
ATOM 639 C C . GLU A 1 89 ? 14.126 6.741 -14.863 1.00 77.38 89 GLU A C 1
ATOM 641 O O . GLU A 1 89 ? 14.143 7.952 -15.071 1.00 77.38 89 GLU A O 1
ATOM 646 N N . ILE A 1 90 ? 13.620 5.878 -15.750 1.00 78.81 90 ILE A N 1
ATOM 647 C CA . ILE A 1 90 ? 13.026 6.308 -17.023 1.00 78.81 90 ILE A CA 1
ATOM 648 C C . ILE A 1 90 ? 11.688 7.024 -16.784 1.00 78.81 90 ILE A C 1
ATOM 650 O O . ILE A 1 90 ? 11.379 8.001 -17.467 1.00 78.81 90 ILE A O 1
ATOM 654 N N . GLY A 1 91 ? 10.880 6.540 -15.837 1.00 75.56 91 GLY A N 1
ATOM 655 C CA . GLY A 1 91 ? 9.611 7.164 -15.460 1.00 75.56 91 GLY A CA 1
ATOM 656 C C . GLY A 1 91 ? 8.515 7.084 -16.534 1.00 75.56 91 GLY A C 1
ATOM 657 O O . GLY A 1 91 ? 7.574 7.878 -16.513 1.00 75.56 91 GLY A O 1
ATOM 658 N N . ASP A 1 92 ? 8.620 6.151 -17.487 1.00 80.56 92 ASP A N 1
ATOM 659 C CA . ASP A 1 92 ? 7.617 5.979 -18.544 1.00 80.56 92 ASP A CA 1
ATOM 660 C C . ASP A 1 92 ? 6.324 5.370 -17.962 1.00 80.56 92 ASP A C 1
ATOM 662 O O . ASP A 1 92 ? 6.386 4.293 -17.356 1.00 80.56 92 ASP A O 1
ATOM 666 N N . PRO A 1 93 ? 5.138 5.982 -18.162 1.00 76.44 93 PRO A N 1
ATOM 667 C CA . PRO A 1 93 ? 3.874 5.478 -17.620 1.00 76.44 93 PRO A CA 1
ATOM 668 C C . PRO A 1 93 ? 3.518 4.038 -18.021 1.00 76.44 93 PRO A C 1
ATOM 670 O O . PRO A 1 93 ? 2.794 3.365 -17.287 1.00 76.44 93 PRO A O 1
ATOM 673 N N . ARG A 1 94 ? 4.033 3.529 -19.151 1.00 81.06 94 ARG A N 1
ATOM 674 C CA . ARG A 1 94 ? 3.835 2.132 -19.585 1.00 81.06 94 ARG A CA 1
ATOM 675 C C . ARG A 1 94 ? 4.421 1.125 -18.595 1.00 81.06 94 ARG A C 1
ATOM 677 O O . ARG A 1 94 ? 3.938 -0.001 -18.510 1.00 81.06 94 ARG A O 1
ATOM 684 N N . SER A 1 95 ? 5.429 1.534 -17.825 1.00 84.38 95 SER A N 1
ATOM 685 C CA . SER A 1 95 ? 6.083 0.702 -16.812 1.00 84.38 95 SER A CA 1
ATOM 686 C C . SER A 1 95 ? 5.258 0.519 -15.537 1.00 84.38 95 SER A C 1
ATOM 688 O O . SER A 1 95 ? 5.524 -0.404 -14.775 1.00 84.38 95 SER A O 1
ATOM 690 N N . VAL A 1 96 ? 4.227 1.340 -15.310 1.00 79.62 96 VAL A N 1
ATOM 691 C CA . VAL A 1 96 ? 3.498 1.391 -14.034 1.00 79.62 96 VAL A CA 1
ATOM 692 C C . VAL A 1 96 ? 2.810 0.068 -13.702 1.00 79.62 96 VAL A C 1
ATOM 694 O O . VAL A 1 96 ? 2.958 -0.432 -12.591 1.00 79.62 96 VAL A O 1
ATOM 697 N N . ALA A 1 97 ? 2.083 -0.528 -14.649 1.00 78.81 97 ALA A N 1
ATOM 698 C CA . ALA A 1 97 ? 1.422 -1.815 -14.421 1.00 78.81 97 ALA A CA 1
ATOM 699 C C . ALA A 1 97 ? 2.432 -2.970 -14.214 1.00 78.81 97 ALA A C 1
ATOM 701 O O . ALA A 1 97 ? 2.286 -3.706 -13.235 1.00 78.81 97 ALA A O 1
ATOM 702 N N . PRO A 1 98 ? 3.486 -3.116 -15.043 1.00 86.44 98 PRO A N 1
ATOM 703 C CA . PRO A 1 98 ? 4.553 -4.091 -14.800 1.00 86.44 98 PRO A CA 1
ATOM 704 C C . PRO A 1 98 ? 5.284 -3.908 -13.462 1.00 86.44 98 PRO A C 1
ATOM 706 O O . PRO A 1 98 ? 5.501 -4.880 -12.740 1.00 86.44 98 PRO A O 1
ATOM 709 N N . LEU A 1 99 ? 5.618 -2.671 -13.088 1.00 85.19 99 LEU A N 1
ATOM 710 C CA . LEU A 1 99 ? 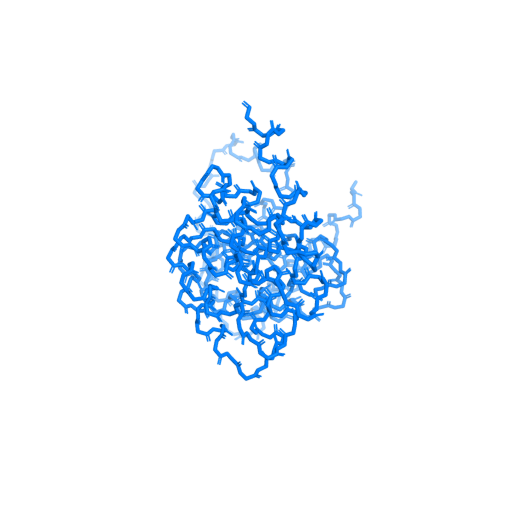6.233 -2.367 -11.795 1.00 85.19 99 LEU A CA 1
ATOM 711 C C . LEU A 1 99 ? 5.284 -2.686 -10.634 1.00 85.19 99 LEU A C 1
ATOM 713 O O . LEU A 1 99 ? 5.715 -3.233 -9.624 1.00 85.19 99 LEU A O 1
ATOM 717 N N . ALA A 1 100 ? 3.985 -2.410 -10.778 1.00 78.31 100 ALA A N 1
ATOM 718 C CA . ALA A 1 100 ? 2.993 -2.797 -9.781 1.00 78.31 100 ALA A CA 1
ATOM 719 C C . ALA A 1 100 ? 2.925 -4.325 -9.631 1.00 78.31 100 ALA A C 1
ATOM 721 O O . ALA A 1 100 ? 2.889 -4.814 -8.508 1.00 78.31 100 ALA A O 1
ATOM 722 N N . ALA A 1 101 ? 2.994 -5.091 -10.726 1.00 81.00 101 ALA A N 1
ATOM 723 C CA . ALA A 1 101 ? 3.086 -6.554 -10.680 1.00 81.00 101 ALA A CA 1
ATOM 724 C C . ALA A 1 101 ? 4.323 -7.051 -9.914 1.00 81.00 101 ALA A C 1
ATOM 726 O O . ALA A 1 101 ? 4.212 -7.993 -9.124 1.00 81.00 101 ALA A O 1
ATOM 727 N N . ALA A 1 102 ? 5.464 -6.377 -10.077 1.00 84.19 102 ALA A N 1
ATOM 728 C CA . ALA A 1 102 ? 6.711 -6.689 -9.379 1.00 84.19 102 ALA A CA 1
ATOM 729 C C . ALA A 1 102 ? 6.674 -6.407 -7.859 1.00 84.19 102 ALA A C 1
ATOM 731 O O . ALA A 1 102 ? 7.550 -6.864 -7.130 1.00 84.19 102 ALA A O 1
ATOM 732 N N . LEU A 1 103 ? 5.642 -5.734 -7.331 1.00 77.38 103 LEU A N 1
ATOM 733 C CA . LEU A 1 103 ? 5.428 -5.636 -5.876 1.00 77.38 103 LEU A CA 1
ATOM 734 C C . LEU A 1 103 ? 5.009 -6.969 -5.235 1.00 77.38 103 LEU A C 1
ATOM 736 O O . LEU A 1 103 ? 5.036 -7.093 -4.013 1.00 77.38 103 LEU A O 1
ATOM 740 N N . ALA A 1 104 ? 4.609 -7.951 -6.044 1.00 75.81 104 ALA A N 1
ATOM 741 C CA . ALA A 1 104 ? 4.284 -9.306 -5.607 1.00 75.81 104 ALA A CA 1
ATOM 742 C C . ALA A 1 104 ? 5.390 -10.321 -5.954 1.00 75.81 104 ALA A C 1
ATOM 744 O O . ALA A 1 104 ? 5.105 -11.516 -6.062 1.00 75.81 104 ALA A O 1
ATOM 745 N N . ASP A 1 105 ? 6.615 -9.844 -6.188 1.00 83.81 105 ASP A N 1
ATOM 746 C CA . ASP A 1 105 ? 7.788 -10.689 -6.400 1.00 83.81 105 ASP A CA 1
ATOM 747 C C . ASP A 1 105 ? 8.166 -11.459 -5.121 1.00 83.81 105 ASP A C 1
ATOM 749 O O . ASP A 1 105 ? 7.881 -11.024 -4.004 1.00 83.81 105 ASP A O 1
ATOM 753 N N . GLU A 1 106 ? 8.805 -12.617 -5.286 1.00 82.38 106 GLU A N 1
ATOM 754 C CA . GLU A 1 106 ? 9.307 -13.429 -4.171 1.00 82.38 106 GLU A CA 1
ATOM 755 C C . GLU A 1 106 ? 10.550 -12.815 -3.509 1.00 82.38 106 GLU A C 1
ATOM 757 O O . GLU A 1 106 ? 10.810 -13.056 -2.328 1.00 82.38 106 GLU A O 1
ATOM 762 N N . ASP A 1 107 ? 11.309 -12.007 -4.254 1.00 72.12 107 ASP A N 1
ATOM 763 C CA . ASP A 1 107 ? 12.521 -11.361 -3.774 1.00 72.12 107 ASP A CA 1
ATOM 764 C C . ASP A 1 107 ? 12.220 -9.969 -3.194 1.00 72.12 107 ASP A C 1
ATOM 766 O O . ASP A 1 107 ? 11.737 -9.054 -3.867 1.00 72.12 107 ASP A O 1
ATOM 770 N N . ALA A 1 108 ? 12.560 -9.782 -1.917 1.00 68.25 108 ALA A N 1
ATOM 771 C CA . ALA A 1 108 ? 12.294 -8.543 -1.192 1.00 68.25 108 ALA A CA 1
ATOM 772 C C . ALA A 1 108 ? 13.033 -7.316 -1.764 1.00 68.25 108 ALA A C 1
ATOM 774 O O . ALA A 1 108 ? 12.559 -6.186 -1.611 1.00 68.25 108 ALA A O 1
ATOM 775 N N . LEU A 1 109 ? 14.188 -7.500 -2.415 1.00 64.19 109 LEU A N 1
ATOM 776 C CA . LEU A 1 109 ? 14.925 -6.410 -3.052 1.00 64.19 109 LEU A CA 1
ATOM 777 C C . LEU A 1 109 ? 14.254 -5.981 -4.359 1.00 64.19 109 LEU A C 1
ATOM 779 O O . LEU A 1 109 ? 14.246 -4.783 -4.648 1.00 64.19 109 LEU A O 1
ATOM 783 N N . VAL A 1 110 ? 13.668 -6.919 -5.111 1.00 74.81 110 VAL A N 1
ATOM 784 C CA . VAL A 1 110 ? 12.844 -6.617 -6.295 1.00 74.81 110 VAL A CA 1
ATOM 785 C C . VAL A 1 110 ? 11.602 -5.833 -5.887 1.00 74.81 110 VAL A C 1
ATOM 787 O O . VAL A 1 110 ? 11.350 -4.768 -6.449 1.00 74.81 110 VAL A O 1
ATOM 790 N N . VAL A 1 111 ? 10.890 -6.286 -4.848 1.00 72.62 111 VAL A N 1
ATOM 791 C CA . VAL A 1 111 ? 9.714 -5.580 -4.308 1.00 72.62 111 VAL A CA 1
ATOM 792 C C . VAL A 1 111 ? 10.073 -4.150 -3.903 1.00 72.62 111 VAL A C 1
ATOM 794 O O . VAL A 1 111 ? 9.371 -3.202 -4.260 1.00 72.62 111 VAL A O 1
ATOM 797 N N . ARG A 1 112 ? 11.197 -3.967 -3.197 1.00 69.25 112 ARG A N 1
ATOM 798 C CA . ARG A 1 112 ? 11.674 -2.636 -2.805 1.00 69.25 112 ARG A CA 1
ATOM 799 C C . ARG A 1 112 ? 12.002 -1.767 -4.021 1.00 69.25 112 ARG A C 1
ATOM 801 O O . ARG A 1 112 ? 11.586 -0.614 -4.057 1.00 69.25 112 ARG A O 1
ATOM 808 N N . ALA A 1 113 ? 12.710 -2.309 -5.012 1.00 74.31 113 ALA A N 1
ATOM 809 C CA . ALA A 1 113 ? 13.066 -1.574 -6.225 1.00 74.31 113 ALA A CA 1
ATOM 810 C C . ALA A 1 113 ? 11.825 -1.160 -7.029 1.00 74.31 113 ALA A C 1
ATOM 812 O O . ALA A 1 113 ? 11.750 -0.024 -7.487 1.00 74.31 113 ALA A O 1
ATOM 813 N N . ALA A 1 114 ? 10.828 -2.038 -7.147 1.00 82.62 114 ALA A N 1
ATOM 814 C CA . ALA A 1 114 ? 9.561 -1.737 -7.803 1.00 82.62 114 ALA A CA 1
ATOM 815 C C . ALA A 1 114 ? 8.770 -0.646 -7.063 1.00 82.62 114 ALA A C 1
ATOM 817 O O . ALA A 1 114 ? 8.248 0.276 -7.691 1.00 82.62 114 ALA A O 1
ATOM 818 N N . ALA A 1 115 ? 8.736 -0.696 -5.729 1.00 73.12 115 ALA A N 1
ATOM 819 C CA . ALA A 1 115 ? 8.115 0.337 -4.903 1.00 73.12 115 ALA A CA 1
ATOM 820 C C . ALA A 1 115 ? 8.813 1.697 -5.067 1.00 73.12 115 ALA A C 1
ATOM 822 O O . ALA A 1 115 ? 8.152 2.711 -5.295 1.00 73.12 115 ALA A O 1
ATOM 823 N N . GLU A 1 116 ? 10.146 1.723 -5.001 1.00 74.00 116 GLU A N 1
ATOM 824 C CA . GLU A 1 116 ? 10.942 2.932 -5.235 1.00 74.00 116 GLU A CA 1
ATOM 825 C C . GLU A 1 116 ? 10.724 3.484 -6.648 1.00 74.00 116 GLU A C 1
ATOM 827 O O . GLU A 1 116 ? 10.531 4.687 -6.810 1.00 74.00 116 GLU A O 1
ATOM 832 N N . ALA A 1 117 ? 10.693 2.617 -7.661 1.00 82.12 117 ALA A N 1
ATOM 833 C CA . ALA A 1 117 ? 10.466 2.989 -9.052 1.00 82.12 117 ALA A CA 1
ATOM 834 C C . ALA A 1 117 ? 9.089 3.629 -9.266 1.00 82.12 117 ALA A C 1
ATOM 836 O O . ALA A 1 117 ? 8.987 4.699 -9.866 1.00 82.12 117 ALA A O 1
ATOM 837 N N . LEU A 1 118 ? 8.031 3.037 -8.708 1.00 79.56 118 LEU A N 1
ATOM 838 C CA . LEU A 1 118 ? 6.683 3.612 -8.733 1.00 79.56 118 LEU A CA 1
ATOM 839 C C . LEU A 1 118 ? 6.631 4.965 -8.014 1.00 79.56 118 LEU A C 1
ATOM 841 O O . LEU A 1 118 ? 6.015 5.905 -8.515 1.00 79.56 118 LEU A O 1
ATOM 845 N N . GLY A 1 119 ? 7.329 5.093 -6.881 1.00 70.69 119 GLY A N 1
ATOM 846 C CA . GLY A 1 119 ? 7.476 6.360 -6.165 1.00 70.69 119 GLY A CA 1
ATOM 847 C C . GLY A 1 119 ? 8.196 7.435 -6.989 1.00 70.69 119 GLY A C 1
ATOM 848 O O . GLY A 1 119 ? 7.747 8.580 -7.013 1.00 70.69 119 GLY A O 1
ATOM 849 N N . LYS A 1 120 ? 9.262 7.065 -7.714 1.00 73.19 120 LYS A N 1
ATOM 850 C CA . LYS A 1 120 ? 10.016 7.954 -8.622 1.00 73.19 120 LYS A CA 1
ATOM 851 C C . LYS A 1 120 ? 9.208 8.373 -9.846 1.00 73.19 120 LYS A C 1
ATOM 853 O O . LYS A 1 120 ? 9.254 9.537 -10.231 1.00 73.19 120 LYS A O 1
ATOM 858 N N . THR A 1 121 ? 8.401 7.460 -10.391 1.00 71.12 121 THR A N 1
ATOM 859 C CA . THR A 1 121 ? 7.442 7.772 -11.468 1.00 71.12 121 THR A CA 1
ATOM 860 C C . THR A 1 121 ? 6.404 8.803 -10.983 1.00 71.12 121 THR A C 1
ATOM 862 O O . THR A 1 121 ? 5.868 9.599 -11.758 1.00 71.12 121 THR A O 1
ATOM 865 N N . GLY A 1 122 ? 6.162 8.842 -9.668 1.00 67.25 122 GLY A N 1
ATOM 866 C CA . GLY A 1 122 ? 5.511 9.941 -8.966 1.00 67.25 122 GLY A CA 1
ATOM 867 C C . GLY A 1 122 ? 4.068 10.176 -9.406 1.00 67.25 122 GLY A C 1
ATOM 868 O O . GLY A 1 122 ? 3.328 9.250 -9.739 1.00 67.25 122 GLY A O 1
ATOM 869 N N . ARG A 1 123 ? 3.650 11.450 -9.431 1.00 66.00 123 ARG A N 1
ATOM 870 C CA . ARG A 1 123 ? 2.280 11.852 -9.810 1.00 66.00 123 ARG A CA 1
ATOM 871 C C . ARG A 1 123 ? 1.882 11.432 -11.225 1.00 66.00 123 ARG A C 1
ATOM 873 O O . ARG A 1 123 ? 0.692 11.287 -11.488 1.00 66.00 123 ARG A O 1
ATOM 880 N N . ALA A 1 124 ? 2.843 11.224 -12.128 1.00 67.94 124 ALA A N 1
ATOM 881 C CA . ALA A 1 124 ? 2.551 10.791 -13.493 1.00 67.94 124 ALA A CA 1
ATOM 882 C C . ALA A 1 124 ? 1.982 9.362 -13.540 1.00 67.94 124 ALA A C 1
ATOM 884 O O . ALA A 1 124 ? 1.201 9.048 -14.436 1.00 67.94 124 ALA A O 1
ATOM 885 N N . ALA A 1 125 ? 2.299 8.522 -12.547 1.00 71.75 125 ALA A N 1
ATOM 886 C CA . ALA A 1 125 ? 1.731 7.183 -12.416 1.00 71.75 125 ALA A CA 1
ATOM 887 C C . ALA A 1 125 ? 0.308 7.184 -11.833 1.00 71.75 125 ALA A C 1
ATOM 889 O O . ALA A 1 125 ? -0.432 6.220 -12.031 1.00 71.75 125 ALA A O 1
ATOM 890 N N . ALA A 1 126 ? -0.105 8.254 -11.140 1.00 76.25 126 ALA A N 1
ATOM 891 C CA . ALA A 1 126 ? -1.375 8.288 -10.419 1.00 76.25 126 ALA A CA 1
ATOM 892 C C . ALA A 1 126 ? -2.599 7.999 -11.315 1.00 76.25 126 ALA A C 1
ATOM 894 O O . ALA A 1 126 ? -3.400 7.155 -10.920 1.00 76.25 126 ALA A O 1
ATOM 895 N N . PRO A 1 127 ? -2.753 8.571 -12.530 1.00 77.88 127 PRO A N 1
ATOM 896 C CA . PRO A 1 127 ? -3.889 8.244 -13.398 1.00 77.88 127 PRO A CA 1
ATOM 897 C C . PRO A 1 127 ? -3.943 6.765 -13.805 1.00 77.88 127 PRO A C 1
ATOM 899 O O . PRO A 1 127 ? -5.019 6.169 -13.816 1.00 77.88 127 PRO A O 1
ATOM 902 N N . ALA A 1 128 ? -2.791 6.159 -14.106 1.00 75.94 128 ALA A N 1
ATOM 903 C CA . ALA A 1 128 ? -2.711 4.752 -14.495 1.00 75.94 128 ALA A CA 1
ATOM 904 C C . ALA A 1 128 ? -3.023 3.820 -13.313 1.00 75.94 128 ALA A C 1
ATOM 906 O O . ALA A 1 128 ? -3.784 2.865 -13.458 1.00 75.94 128 ALA A O 1
ATOM 907 N N . LEU A 1 129 ? -2.502 4.134 -12.123 1.00 82.31 129 LEU A N 1
ATOM 908 C CA . LEU A 1 129 ? -2.798 3.386 -10.901 1.00 82.31 129 LEU A CA 1
ATOM 909 C C . LEU A 1 129 ? -4.269 3.521 -10.483 1.00 82.31 129 LEU A C 1
ATOM 911 O O . LEU A 1 129 ? -4.887 2.545 -10.067 1.00 82.31 129 LEU A O 1
ATOM 915 N N . LEU A 1 130 ? -4.860 4.708 -10.643 1.00 85.19 130 LEU A N 1
ATOM 916 C CA . LEU A 1 130 ? -6.286 4.930 -10.396 1.00 85.19 130 LEU A CA 1
ATOM 917 C C . LEU A 1 130 ? -7.167 4.121 -11.351 1.00 85.19 130 LEU A C 1
ATOM 919 O O . LEU A 1 130 ? -8.176 3.571 -10.920 1.00 85.19 130 LEU A O 1
ATOM 923 N N . ALA A 1 131 ? -6.782 4.004 -12.624 1.00 83.25 131 ALA A N 1
ATOM 924 C CA . ALA A 1 131 ? -7.477 3.129 -13.564 1.00 83.25 131 ALA A CA 1
ATOM 925 C C . ALA A 1 131 ? -7.362 1.649 -13.153 1.00 83.25 131 ALA A C 1
ATOM 927 O O . ALA A 1 131 ? -8.354 0.923 -13.190 1.00 83.25 131 ALA A O 1
ATOM 928 N N . ALA A 1 132 ? -6.182 1.219 -12.695 1.00 82.94 132 ALA A N 1
ATOM 929 C CA . ALA A 1 132 ? -5.935 -0.155 -12.259 1.00 82.94 132 ALA A CA 1
ATOM 930 C C . ALA A 1 132 ? -6.685 -0.546 -10.968 1.00 82.94 132 ALA A C 1
ATOM 932 O O . ALA A 1 132 ? -6.990 -1.722 -10.783 1.00 82.94 132 ALA A O 1
ATOM 933 N N . LEU A 1 133 ? -7.078 0.410 -10.113 1.00 87.50 133 LEU A N 1
ATOM 934 C CA . LEU A 1 133 ? -8.017 0.147 -9.007 1.00 87.50 133 LEU A CA 1
ATOM 935 C C . LEU A 1 133 ? -9.402 -0.315 -9.488 1.00 87.50 133 LEU A C 1
ATOM 937 O O . LEU A 1 133 ? -10.158 -0.872 -8.700 1.00 87.50 133 LEU A O 1
ATOM 941 N N . GLY A 1 134 ? -9.753 -0.079 -10.753 1.00 85.81 134 GLY A N 1
ATOM 942 C CA . GLY A 1 134 ? -11.000 -0.536 -11.366 1.00 85.81 134 GLY A CA 1
ATOM 943 C C . GLY A 1 134 ? -10.869 -1.831 -12.173 1.00 85.81 134 GLY A C 1
ATOM 944 O O . GLY A 1 134 ? -11.822 -2.202 -12.859 1.00 85.81 134 GLY A O 1
ATOM 945 N N . ASP A 1 135 ? -9.709 -2.496 -12.149 1.00 86.88 135 ASP A N 1
ATOM 946 C CA . ASP A 1 135 ? -9.474 -3.693 -12.959 1.00 86.88 135 ASP A CA 1
ATOM 947 C C . ASP A 1 135 ? -10.347 -4.880 -12.509 1.00 86.88 135 ASP A C 1
ATOM 949 O O . ASP A 1 135 ? -10.756 -4.994 -11.351 1.00 86.88 135 ASP A O 1
ATOM 953 N N . ARG A 1 136 ? -10.635 -5.804 -13.429 1.00 86.44 136 ARG A N 1
ATOM 954 C CA . ARG A 1 136 ? -11.377 -7.034 -13.123 1.00 86.44 136 ARG A CA 1
ATOM 955 C C . ARG A 1 136 ? -10.555 -7.986 -12.258 1.00 86.44 136 ARG A C 1
ATOM 957 O O . ARG A 1 136 ? -11.133 -8.689 -11.428 1.00 86.44 136 ARG A O 1
ATOM 964 N N . ASP A 1 137 ? -9.236 -7.996 -12.424 1.00 82.12 137 ASP A N 1
ATOM 965 C CA . ASP A 1 137 ? -8.331 -8.810 -11.623 1.00 82.12 137 ASP A CA 1
ATOM 966 C C . ASP A 1 137 ? -8.105 -8.181 -10.238 1.00 82.12 137 ASP A C 1
ATOM 968 O O . ASP A 1 137 ? -7.576 -7.076 -10.100 1.00 82.12 137 ASP A O 1
ATOM 972 N N . ALA A 1 138 ? -8.484 -8.915 -9.189 1.00 87.25 138 ALA A N 1
ATOM 973 C CA . ALA A 1 138 ? -8.279 -8.501 -7.804 1.00 87.25 138 ALA A CA 1
ATOM 974 C C . ALA A 1 138 ? -6.797 -8.296 -7.470 1.00 87.25 138 ALA A C 1
ATOM 976 O O . ALA A 1 138 ? -6.457 -7.395 -6.701 1.00 87.25 138 ALA A O 1
ATOM 977 N N . ARG A 1 139 ? -5.895 -9.072 -8.086 1.00 81.50 139 ARG A N 1
ATOM 978 C CA . ARG A 1 139 ? -4.455 -8.897 -7.893 1.00 81.50 139 ARG A CA 1
ATOM 979 C C . ARG A 1 139 ? -3.997 -7.550 -8.442 1.00 81.50 139 ARG A C 1
ATOM 981 O O . ARG A 1 139 ? -3.293 -6.831 -7.740 1.00 81.50 139 ARG A O 1
ATOM 988 N N . ALA A 1 140 ? -4.436 -7.176 -9.643 1.00 77.00 140 ALA A N 1
ATOM 989 C CA . ALA A 1 140 ? -4.119 -5.878 -10.235 1.00 77.00 140 ALA A CA 1
ATOM 990 C C . ALA A 1 140 ? -4.626 -4.713 -9.366 1.00 77.00 140 ALA A C 1
ATOM 992 O O . ALA A 1 140 ? -3.858 -3.797 -9.066 1.00 77.00 140 ALA A O 1
ATOM 993 N N . ARG A 1 141 ? -5.870 -4.792 -8.865 1.00 90.50 141 ARG A N 1
ATOM 994 C CA . ARG A 1 141 ? -6.425 -3.787 -7.936 1.00 90.50 141 ARG A CA 1
ATOM 995 C C . ARG A 1 141 ? -5.618 -3.678 -6.640 1.00 90.50 141 ARG A C 1
ATOM 997 O O . ARG A 1 141 ? -5.323 -2.577 -6.180 1.00 90.50 141 ARG A O 1
ATOM 1004 N N . CYS A 1 142 ? -5.229 -4.815 -6.065 1.00 85.56 142 CYS A N 1
ATOM 1005 C CA . CYS A 1 142 ? -4.448 -4.897 -4.828 1.00 85.56 142 CYS A CA 1
ATOM 1006 C C . CYS A 1 142 ? -3.082 -4.212 -4.984 1.00 85.56 142 CYS A C 1
ATOM 1008 O O . CYS A 1 142 ? -2.682 -3.389 -4.158 1.00 85.56 142 CYS A O 1
ATOM 1010 N N . LEU A 1 143 ? -2.399 -4.498 -6.094 1.00 80.50 143 LEU A N 1
ATOM 1011 C CA . LEU A 1 143 ? -1.105 -3.907 -6.420 1.00 80.50 143 LEU A CA 1
ATOM 1012 C C . LEU A 1 143 ? -1.216 -2.406 -6.693 1.00 80.50 143 LEU A C 1
ATOM 1014 O O . LEU A 1 143 ? -0.377 -1.636 -6.229 1.00 80.50 143 LEU A O 1
ATOM 1018 N N . ALA A 1 144 ? -2.274 -1.979 -7.383 1.00 85.12 144 ALA A N 1
ATOM 1019 C CA . ALA A 1 144 ? -2.547 -0.568 -7.620 1.00 85.12 144 ALA A CA 1
ATOM 1020 C C . ALA A 1 144 ? -2.775 0.204 -6.311 1.00 85.12 144 ALA A C 1
ATOM 1022 O O . ALA A 1 144 ? -2.229 1.295 -6.138 1.00 85.12 144 ALA A O 1
ATOM 1023 N N . ALA A 1 145 ? -3.513 -0.379 -5.359 1.00 91.12 145 ALA A N 1
ATOM 1024 C CA . ALA A 1 145 ? -3.723 0.218 -4.043 1.00 91.12 145 ALA A CA 1
ATOM 1025 C C . ALA A 1 145 ? -2.399 0.401 -3.283 1.00 91.12 145 ALA A C 1
ATOM 1027 O O . ALA A 1 145 ? -2.109 1.500 -2.802 1.00 91.12 145 ALA A O 1
ATOM 1028 N N . GLY A 1 146 ? -1.561 -0.640 -3.239 1.00 86.25 146 GLY A N 1
ATOM 1029 C CA . GLY A 1 146 ? -0.238 -0.572 -2.612 1.00 86.25 146 GLY A CA 1
ATOM 1030 C C . GLY A 1 146 ? 0.676 0.461 -3.279 1.00 86.25 146 GLY A C 1
ATOM 1031 O O . GLY A 1 146 ? 1.308 1.272 -2.600 1.00 86.25 146 GLY A O 1
ATOM 1032 N N . ALA A 1 147 ? 0.695 0.498 -4.612 1.00 82.56 147 ALA A N 1
ATOM 1033 C CA . ALA A 1 147 ? 1.464 1.470 -5.380 1.00 82.56 147 ALA A CA 1
ATOM 1034 C C . ALA A 1 147 ? 1.036 2.917 -5.083 1.00 82.56 147 ALA A C 1
ATOM 1036 O O . ALA A 1 147 ? 1.893 3.766 -4.846 1.00 82.56 147 ALA A O 1
ATOM 1037 N N . LEU A 1 148 ? -0.270 3.203 -5.012 1.00 87.12 148 LEU A N 1
ATOM 1038 C CA . LEU A 1 148 ? -0.779 4.533 -4.645 1.00 87.12 148 LEU A CA 1
ATOM 1039 C C . LEU A 1 148 ? -0.370 4.941 -3.225 1.00 87.12 148 LEU A C 1
ATOM 1041 O O . LEU A 1 148 ? -0.019 6.099 -2.997 1.00 87.12 148 LEU A O 1
ATOM 1045 N N . GLY A 1 149 ? -0.354 3.993 -2.284 1.00 87.19 149 GLY A N 1
ATOM 1046 C CA . GLY A 1 149 ? 0.157 4.216 -0.930 1.00 87.19 149 GLY A CA 1
ATOM 1047 C C . GLY A 1 149 ? 1.646 4.562 -0.895 1.00 87.19 149 GLY A C 1
ATOM 1048 O O . GLY A 1 149 ? 2.071 5.413 -0.113 1.00 87.19 149 GLY A O 1
ATOM 1049 N N . THR A 1 150 ? 2.438 3.935 -1.767 1.00 82.50 150 THR A N 1
ATOM 1050 C CA . THR A 1 150 ? 3.870 4.227 -1.923 1.00 82.50 150 THR A CA 1
ATOM 1051 C C . THR A 1 150 ? 4.111 5.586 -2.573 1.00 82.50 150 THR A C 1
ATOM 1053 O O . THR A 1 150 ? 4.969 6.332 -2.105 1.00 82.50 150 THR A O 1
ATOM 1056 N N . VAL A 1 151 ? 3.330 5.935 -3.601 1.00 82.88 151 VAL A N 1
ATOM 1057 C CA . VAL A 1 151 ? 3.371 7.259 -4.246 1.00 82.88 151 VAL A CA 1
ATOM 1058 C C . VAL A 1 151 ? 2.995 8.361 -3.252 1.00 82.88 151 VAL A C 1
ATOM 1060 O O . VAL A 1 151 ? 3.570 9.447 -3.287 1.00 82.88 151 VAL A O 1
ATOM 1063 N N . GLY A 1 152 ? 2.047 8.095 -2.349 1.00 82.50 152 GLY A N 1
ATOM 1064 C CA . GLY A 1 152 ? 1.689 9.016 -1.269 1.00 82.50 152 GLY A CA 1
ATOM 1065 C C . GLY A 1 152 ? 0.901 10.250 -1.726 1.00 82.50 152 GLY A C 1
ATOM 1066 O O . GLY A 1 152 ? 0.754 11.203 -0.958 1.00 82.50 152 GLY A O 1
ATOM 1067 N N . ASP A 1 153 ? 0.395 10.267 -2.964 1.00 83.56 153 ASP A N 1
ATOM 1068 C CA . ASP A 1 153 ? -0.386 11.394 -3.473 1.00 83.56 153 ASP A CA 1
ATOM 1069 C C . ASP A 1 153 ? -1.803 11.386 -2.887 1.00 83.56 153 ASP A C 1
ATOM 1071 O O . ASP A 1 153 ? -2.597 10.466 -3.102 1.00 83.56 153 ASP A O 1
ATOM 1075 N N . ARG A 1 154 ? -2.149 12.470 -2.186 1.00 87.62 154 ARG A N 1
ATOM 1076 C CA . ARG A 1 154 ? -3.476 12.682 -1.593 1.00 87.62 154 ARG A CA 1
ATOM 1077 C C . ARG A 1 154 ? -4.597 12.700 -2.628 1.00 87.62 154 ARG A C 1
ATOM 1079 O O . ARG A 1 154 ? -5.737 12.433 -2.262 1.00 87.62 154 ARG A O 1
ATOM 1086 N N . ALA A 1 155 ? -4.297 12.970 -3.901 1.00 84.81 155 ALA A N 1
ATOM 1087 C CA . ALA A 1 155 ? -5.284 12.886 -4.977 1.00 84.81 155 ALA A CA 1
ATOM 1088 C C . ALA A 1 155 ? -5.900 11.478 -5.116 1.00 84.81 155 ALA A C 1
ATOM 1090 O O . ALA A 1 155 ? -7.046 11.355 -5.540 1.00 84.81 155 ALA A O 1
ATOM 1091 N N . GLY A 1 156 ? -5.175 10.422 -4.720 1.00 86.81 156 GLY A N 1
ATOM 1092 C CA . GLY A 1 156 ? -5.669 9.043 -4.754 1.00 86.81 156 GLY A CA 1
ATOM 1093 C C . GLY A 1 156 ? -6.498 8.619 -3.538 1.00 86.81 156 GLY A C 1
ATOM 1094 O O . GLY A 1 156 ? -7.033 7.511 -3.529 1.00 86.81 156 GLY A O 1
ATOM 1095 N N . ALA A 1 157 ? -6.624 9.470 -2.516 1.00 93.12 157 ALA A N 1
ATOM 1096 C CA . ALA A 1 157 ? -7.231 9.096 -1.240 1.00 93.12 157 ALA A CA 1
ATOM 1097 C C . ALA A 1 157 ? -8.711 8.695 -1.369 1.00 93.12 157 ALA A C 1
ATOM 1099 O O . ALA A 1 157 ? -9.125 7.712 -0.762 1.00 93.12 157 ALA A O 1
ATOM 1100 N N . ASP A 1 158 ? -9.495 9.395 -2.195 1.00 93.44 158 ASP A N 1
ATOM 1101 C CA . ASP A 1 158 ? -10.920 9.080 -2.379 1.00 93.44 158 ASP A CA 1
ATOM 1102 C C . ASP A 1 158 ? -11.119 7.737 -3.100 1.00 93.44 158 ASP A C 1
ATOM 1104 O O . ASP A 1 158 ? -12.001 6.953 -2.744 1.00 93.44 158 ASP A O 1
ATOM 1108 N N . ALA A 1 159 ? -10.259 7.426 -4.074 1.00 93.75 159 ALA A N 1
ATOM 1109 C CA . ALA A 1 159 ? -10.300 6.152 -4.786 1.00 93.75 159 ALA A CA 1
ATOM 1110 C C . ALA A 1 159 ? -9.884 4.981 -3.883 1.00 93.75 159 ALA A C 1
ATOM 1112 O O . ALA A 1 159 ? -10.533 3.936 -3.879 1.00 93.75 159 ALA A O 1
ATOM 1113 N N . LEU A 1 160 ? -8.857 5.173 -3.051 1.00 95.62 160 LEU A N 1
ATOM 1114 C CA . LEU A 1 160 ? -8.470 4.195 -2.034 1.00 95.62 160 LEU A CA 1
ATOM 1115 C C . LEU A 1 160 ? -9.562 4.018 -0.969 1.00 95.62 160 LEU A C 1
ATOM 1117 O O . LEU A 1 160 ? -9.842 2.896 -0.556 1.00 95.62 160 LEU A O 1
ATOM 1121 N N . ALA A 1 161 ? -10.239 5.094 -0.561 1.00 96.69 161 ALA A N 1
ATOM 1122 C CA . ALA A 1 161 ? -11.369 5.010 0.362 1.00 96.69 161 ALA A CA 1
ATOM 1123 C C . ALA A 1 161 ? -12.548 4.220 -0.232 1.00 96.69 161 ALA A C 1
ATOM 1125 O O . ALA A 1 161 ? -13.228 3.502 0.500 1.00 96.69 161 ALA A O 1
ATOM 1126 N N . ALA A 1 162 ? -12.773 4.297 -1.547 1.00 95.94 162 ALA A N 1
ATOM 1127 C CA . ALA A 1 162 ? -13.735 3.437 -2.234 1.00 95.94 162 ALA A CA 1
ATOM 1128 C C . ALA A 1 162 ? -13.279 1.963 -2.260 1.00 95.94 162 ALA A C 1
ATOM 1130 O O . ALA A 1 162 ? -14.092 1.073 -2.007 1.00 95.94 162 ALA A O 1
ATOM 1131 N N . ALA A 1 163 ? -11.984 1.706 -2.480 1.00 96.38 163 ALA A N 1
ATOM 1132 C CA . ALA A 1 163 ? -11.395 0.361 -2.493 1.00 96.38 163 ALA A CA 1
ATOM 1133 C C . ALA A 1 163 ? -11.441 -0.360 -1.127 1.00 96.38 163 ALA A C 1
ATOM 1135 O O . ALA A 1 163 ? -11.347 -1.583 -1.073 1.00 96.38 163 ALA A O 1
ATOM 1136 N N . LEU A 1 164 ? -11.695 0.348 -0.019 1.00 97.19 164 LEU A N 1
ATOM 1137 C CA . LEU A 1 164 ? -12.018 -0.272 1.278 1.00 97.19 164 LEU A CA 1
ATOM 1138 C C . LEU A 1 164 ? -13.310 -1.107 1.259 1.00 97.19 164 LEU A C 1
ATOM 1140 O O . LEU A 1 164 ? -13.603 -1.786 2.236 1.00 97.19 164 LEU A O 1
ATOM 1144 N N . ARG A 1 165 ? -14.106 -1.042 0.187 1.00 96.50 165 ARG A N 1
ATOM 1145 C CA . ARG A 1 165 ? -15.327 -1.841 -0.005 1.00 96.50 165 ARG A CA 1
ATOM 1146 C C . ARG A 1 165 ? -15.179 -2.886 -1.110 1.00 96.50 165 ARG A C 1
ATOM 1148 O O . ARG A 1 165 ? -16.185 -3.391 -1.603 1.00 96.50 165 ARG A O 1
ATOM 1155 N N . ASP A 1 166 ? -13.950 -3.172 -1.535 1.00 97.94 166 ASP A N 1
ATOM 1156 C CA . ASP A 1 166 ? -13.686 -4.185 -2.553 1.00 97.94 166 ASP A CA 1
ATOM 1157 C C . ASP A 1 166 ? -14.161 -5.577 -2.106 1.00 97.94 166 ASP A C 1
ATOM 1159 O O . ASP A 1 166 ? -14.134 -5.914 -0.919 1.00 97.94 166 ASP A O 1
ATOM 1163 N N . ALA A 1 167 ? -14.577 -6.403 -3.067 1.00 96.12 167 ALA A N 1
ATOM 1164 C CA . ALA A 1 167 ? -14.978 -7.779 -2.797 1.00 96.12 167 ALA A CA 1
ATOM 1165 C C . ALA A 1 167 ? -13.811 -8.627 -2.262 1.00 96.12 167 ALA A C 1
ATOM 1167 O O . ALA A 1 167 ? -14.032 -9.528 -1.456 1.00 96.12 167 ALA A O 1
ATOM 1168 N N . ASP A 1 168 ? -12.577 -8.327 -2.678 1.00 96.50 168 ASP A N 1
ATOM 1169 C CA . ASP A 1 168 ? -11.381 -9.043 -2.250 1.00 96.50 168 ASP A CA 1
ATOM 1170 C C . ASP A 1 168 ? -10.786 -8.431 -0.961 1.00 96.50 168 ASP A C 1
ATOM 1172 O O . ASP A 1 168 ? -10.405 -7.252 -0.951 1.00 96.50 168 ASP A O 1
ATOM 1176 N N . PRO A 1 169 ? -10.651 -9.208 0.132 1.00 96.31 169 PRO A N 1
ATOM 1177 C CA . PRO A 1 169 ? -10.089 -8.719 1.393 1.00 96.31 169 PRO A CA 1
ATOM 1178 C C . PRO A 1 169 ? -8.649 -8.201 1.287 1.00 96.31 169 PRO A C 1
ATOM 1180 O O . PRO A 1 169 ? -8.260 -7.298 2.029 1.00 96.31 169 PRO A O 1
ATOM 1183 N N . SER A 1 170 ? -7.851 -8.726 0.355 1.00 93.38 170 SER A N 1
ATOM 1184 C CA . SER A 1 170 ? -6.466 -8.290 0.144 1.00 93.38 170 SER A CA 1
ATOM 1185 C C . SER A 1 170 ? -6.425 -6.878 -0.431 1.00 93.38 170 SER A C 1
ATOM 1187 O O . SER A 1 170 ? -5.619 -6.059 0.014 1.00 93.38 170 SER A O 1
ATOM 1189 N N . VAL A 1 171 ? -7.332 -6.567 -1.365 1.00 94.88 171 VAL A N 1
ATOM 1190 C CA . VAL A 1 171 ? -7.497 -5.210 -1.912 1.00 94.88 171 VAL A CA 1
ATOM 1191 C C . VAL A 1 171 ? -7.923 -4.248 -0.804 1.00 94.88 171 VAL A C 1
ATOM 1193 O O . VAL A 1 171 ? -7.305 -3.194 -0.649 1.00 94.88 171 VAL A O 1
ATOM 1196 N N . ARG A 1 172 ? -8.908 -4.627 0.025 1.00 98.06 172 ARG A N 1
ATOM 1197 C CA . ARG A 1 172 ? -9.357 -3.803 1.163 1.00 98.06 172 ARG A CA 1
ATOM 1198 C C . ARG A 1 172 ? -8.227 -3.529 2.158 1.00 98.06 172 ARG A C 1
ATOM 1200 O O . ARG A 1 172 ? -8.037 -2.389 2.584 1.00 98.06 172 ARG A O 1
ATOM 1207 N N . ALA A 1 173 ? -7.449 -4.555 2.506 1.00 95.19 173 ALA A N 1
ATOM 1208 C CA . ALA A 1 173 ? -6.331 -4.434 3.437 1.00 95.19 173 ALA A CA 1
ATOM 1209 C C . ALA A 1 173 ? -5.230 -3.522 2.881 1.00 95.19 173 ALA A C 1
ATOM 1211 O O . ALA A 1 173 ? -4.708 -2.679 3.615 1.00 95.19 173 ALA A O 1
ATOM 1212 N N . GLN A 1 174 ? -4.911 -3.646 1.588 1.00 93.00 174 GLN A N 1
ATOM 1213 C CA . GLN A 1 174 ? -3.937 -2.765 0.945 1.00 93.00 174 GLN A CA 1
ATOM 1214 C C . GLN A 1 174 ? -4.429 -1.327 0.827 1.00 93.00 174 GLN A C 1
ATOM 1216 O O . GLN A 1 174 ? -3.656 -0.400 1.056 1.00 93.00 174 GLN A O 1
ATOM 1221 N N . ALA A 1 175 ? -5.713 -1.116 0.541 1.00 96.31 175 ALA A N 1
ATOM 1222 C CA . ALA A 1 175 ? -6.300 0.216 0.535 1.00 96.31 175 ALA A CA 1
ATOM 1223 C C . ALA A 1 175 ? -6.203 0.882 1.919 1.00 96.31 175 ALA A C 1
ATOM 1225 O O . ALA A 1 175 ? -5.803 2.042 2.018 1.00 96.31 175 ALA A O 1
ATOM 1226 N N . ALA A 1 176 ? -6.483 0.139 2.996 1.00 97.25 176 ALA A N 1
ATOM 1227 C CA . ALA A 1 176 ? -6.323 0.636 4.362 1.00 97.25 176 ALA A CA 1
ATOM 1228 C C . ALA A 1 176 ? -4.868 1.019 4.669 1.00 97.25 176 ALA A C 1
ATOM 1230 O O . ALA A 1 176 ? -4.612 2.120 5.159 1.00 97.25 176 ALA A O 1
ATOM 1231 N N . TRP A 1 177 ? -3.911 0.152 4.324 1.00 94.88 177 TRP A N 1
ATOM 1232 C CA . TRP A 1 177 ? -2.485 0.442 4.482 1.00 94.88 177 TRP A CA 1
ATOM 1233 C C . TRP A 1 177 ? -2.061 1.693 3.690 1.00 94.88 177 TRP A C 1
ATOM 1235 O O . TRP A 1 177 ? -1.423 2.602 4.228 1.00 94.88 177 TRP A O 1
ATOM 1245 N N . ALA A 1 178 ? -2.476 1.801 2.429 1.00 93.75 178 ALA A N 1
ATOM 1246 C CA . ALA A 1 178 ? -2.157 2.937 1.573 1.00 93.75 178 ALA A CA 1
ATOM 1247 C C . ALA A 1 178 ? -2.694 4.265 2.132 1.00 93.75 178 ALA A C 1
ATOM 1249 O O . ALA A 1 178 ? -1.988 5.273 2.137 1.00 93.75 178 ALA A O 1
ATOM 1250 N N . LEU A 1 179 ? -3.911 4.272 2.679 1.00 95.81 179 LEU A N 1
ATOM 1251 C CA . LEU A 1 179 ? -4.484 5.453 3.328 1.00 95.81 179 LEU A CA 1
ATOM 1252 C C . LEU A 1 179 ? -3.725 5.864 4.595 1.00 95.81 179 LEU A C 1
ATOM 1254 O O . LEU A 1 179 ? -3.538 7.059 4.831 1.00 95.81 179 LEU A O 1
ATOM 1258 N N . GLY A 1 180 ? -3.229 4.894 5.368 1.00 93.50 180 GLY A N 1
ATOM 1259 C CA . GLY A 1 180 ? -2.351 5.145 6.513 1.00 93.50 180 GLY A CA 1
ATOM 1260 C C . GLY A 1 180 ? -1.024 5.792 6.119 1.00 93.50 180 GLY A C 1
ATOM 1261 O O . GLY A 1 180 ? -0.531 6.667 6.823 1.00 93.50 180 GLY A O 1
ATOM 1262 N N . ARG A 1 181 ? -0.473 5.429 4.954 1.00 91.31 181 ARG A N 1
ATOM 1263 C CA . ARG A 1 181 ? 0.729 6.060 4.383 1.00 91.31 181 ARG A CA 1
ATOM 1264 C C . ARG A 1 181 ? 0.474 7.492 3.913 1.00 91.31 181 ARG A C 1
ATOM 1266 O O . ARG A 1 181 ? 1.297 8.369 4.162 1.00 91.31 181 ARG A O 1
ATOM 1273 N N . ILE A 1 182 ? -0.660 7.729 3.256 1.00 91.56 182 ILE A N 1
ATOM 1274 C CA . ILE A 1 182 ? -1.048 9.048 2.724 1.00 91.56 182 ILE A CA 1
ATOM 1275 C C . ILE A 1 182 ? -1.432 10.024 3.851 1.00 91.56 182 ILE A C 1
ATOM 1277 O O . ILE A 1 182 ? -1.218 11.235 3.729 1.00 91.56 182 ILE A O 1
ATOM 1281 N N . ARG A 1 183 ? -1.994 9.502 4.950 1.00 92.75 183 ARG A N 1
ATOM 1282 C CA . ARG A 1 183 ? -2.451 10.256 6.129 1.00 92.75 183 ARG A CA 1
ATOM 1283 C C . ARG A 1 183 ? -3.441 11.375 5.783 1.00 92.75 183 ARG A C 1
ATOM 1285 O O . ARG A 1 183 ? -3.330 12.490 6.288 1.00 92.75 183 ARG A O 1
ATOM 1292 N N . GLU A 1 184 ? -4.393 11.103 4.890 1.00 93.56 184 GLU A N 1
ATOM 1293 C CA . GLU A 1 184 ? -5.427 12.067 4.486 1.00 93.56 184 GLU A CA 1
ATOM 1294 C C . GLU A 1 184 ? -6.620 12.031 5.464 1.00 93.56 184 GLU A C 1
ATOM 1296 O O . GLU A 1 184 ? -7.371 11.045 5.466 1.00 93.56 184 GLU A O 1
ATOM 1301 N N . PRO A 1 185 ? -6.855 13.095 6.266 1.00 92.50 185 PRO A N 1
ATOM 1302 C CA . PRO A 1 185 ? -7.884 13.095 7.309 1.00 92.50 185 PRO A CA 1
ATOM 1303 C C . PRO A 1 185 ? -9.310 12.868 6.802 1.00 92.50 185 PRO A C 1
ATOM 1305 O O . PRO A 1 185 ? -10.138 12.320 7.527 1.00 92.50 185 PRO A O 1
ATOM 1308 N N . ARG A 1 186 ? -9.614 13.238 5.551 1.00 94.06 186 ARG A N 1
ATOM 1309 C CA . ARG A 1 186 ? -10.947 13.019 4.961 1.00 94.06 186 ARG A CA 1
ATOM 1310 C C . ARG A 1 186 ? -11.337 11.537 4.875 1.00 94.06 186 ARG A C 1
ATOM 1312 O O . ARG A 1 186 ? -12.522 11.225 4.810 1.00 94.06 186 ARG A O 1
ATOM 1319 N N . THR A 1 187 ? -10.369 10.621 4.941 1.00 94.75 187 THR A N 1
ATOM 1320 C CA . THR A 1 187 ? -10.609 9.170 4.849 1.00 94.75 187 THR A CA 1
ATOM 1321 C C . THR A 1 187 ? -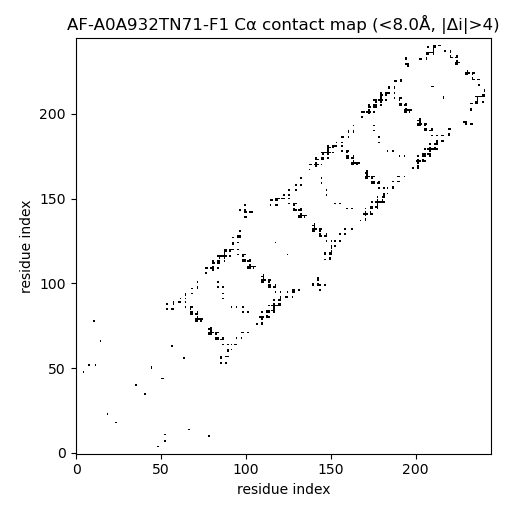10.900 8.493 6.192 1.00 94.75 187 THR A C 1
ATOM 1323 O O . THR A 1 187 ? -11.273 7.320 6.217 1.00 94.75 187 THR A O 1
ATOM 1326 N N . VAL A 1 188 ? -10.820 9.233 7.310 1.00 95.38 188 VAL A N 1
ATOM 1327 C CA . VAL A 1 188 ? -11.029 8.715 8.677 1.00 95.38 188 VAL A CA 1
ATOM 1328 C C . VAL A 1 188 ? -12.352 7.966 8.819 1.00 95.38 188 VAL A C 1
ATOM 1330 O O . VAL A 1 188 ? -12.371 6.875 9.377 1.00 95.38 188 VAL A O 1
ATOM 1333 N N . ALA A 1 189 ? -13.452 8.505 8.288 1.00 94.38 189 ALA A N 1
ATOM 1334 C CA . ALA A 1 189 ? -14.760 7.859 8.402 1.00 94.38 189 ALA A CA 1
ATOM 1335 C C . ALA A 1 189 ? -14.808 6.502 7.674 1.00 94.38 189 ALA A C 1
ATOM 1337 O O . ALA A 1 189 ? -15.395 5.545 8.179 1.00 94.38 189 ALA A O 1
ATOM 1338 N N . ALA A 1 190 ? -14.158 6.401 6.510 1.00 95.94 190 ALA A N 1
ATOM 1339 C CA . ALA A 1 190 ? -14.091 5.159 5.747 1.00 95.94 190 ALA A CA 1
ATOM 1340 C C . ALA A 1 190 ? -13.223 4.109 6.462 1.00 95.94 190 ALA A C 1
ATOM 1342 O O . ALA A 1 190 ? -13.635 2.958 6.597 1.00 95.94 190 ALA A O 1
ATOM 1343 N N . LEU A 1 191 ? -12.072 4.517 7.004 1.00 95.56 191 LEU A N 1
ATOM 1344 C CA . LEU A 1 191 ? -11.206 3.644 7.800 1.00 95.56 191 LEU A CA 1
ATOM 1345 C C . LEU A 1 191 ? -11.870 3.201 9.115 1.00 95.56 191 LEU A C 1
ATOM 1347 O O . LEU A 1 191 ? -11.757 2.043 9.506 1.00 95.56 191 LEU A O 1
ATOM 1351 N N . ALA A 1 192 ? -12.613 4.087 9.781 1.00 93.94 192 ALA A N 1
ATOM 1352 C CA . ALA A 1 192 ? -13.359 3.754 10.994 1.00 93.94 192 ALA A CA 1
ATOM 1353 C C . ALA A 1 192 ? -14.461 2.714 10.729 1.00 93.94 192 ALA A C 1
ATOM 1355 O O . ALA A 1 192 ? -14.731 1.866 11.580 1.00 93.94 192 ALA A O 1
ATOM 1356 N N . ALA A 1 193 ? -15.079 2.734 9.544 1.00 94.00 193 ALA A N 1
ATOM 1357 C CA . ALA A 1 193 ? -1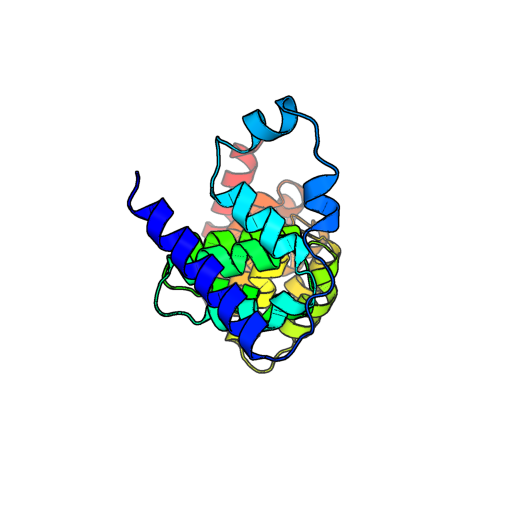5.981 1.668 9.118 1.00 94.00 193 ALA A CA 1
ATOM 1358 C C . ALA A 1 193 ? -15.223 0.347 8.880 1.00 94.00 193 ALA A C 1
ATOM 1360 O O . ALA A 1 193 ? -15.662 -0.693 9.368 1.00 94.00 193 ALA A O 1
ATOM 1361 N N . ALA A 1 194 ? -14.057 0.399 8.224 1.00 95.25 194 ALA A N 1
ATOM 1362 C CA . ALA A 1 194 ? -13.214 -0.768 7.933 1.00 95.25 194 ALA A CA 1
ATOM 1363 C C . ALA A 1 194 ? -12.634 -1.463 9.185 1.00 95.25 194 ALA A C 1
ATOM 1365 O O . ALA A 1 194 ? -12.198 -2.607 9.112 1.00 95.25 194 ALA A O 1
ATOM 1366 N N . LEU A 1 195 ? -12.679 -0.839 10.368 1.00 93.25 195 LEU A N 1
ATOM 1367 C CA . LEU A 1 195 ? -12.369 -1.525 11.632 1.00 93.25 195 LEU A CA 1
ATOM 1368 C C . LEU A 1 195 ? -13.290 -2.723 11.913 1.00 93.25 195 LEU A C 1
ATOM 1370 O O . LEU A 1 195 ? -12.879 -3.643 12.624 1.00 93.25 195 LEU A O 1
ATOM 1374 N N . ARG A 1 196 ? -14.515 -2.695 11.371 1.00 93.69 196 ARG A N 1
ATOM 1375 C CA . ARG A 1 196 ? -15.537 -3.747 11.498 1.00 93.69 196 ARG A CA 1
ATOM 1376 C C . ARG A 1 196 ? -15.493 -4.769 10.362 1.00 93.69 196 ARG A C 1
ATOM 1378 O O . ARG A 1 196 ? -16.438 -5.539 10.223 1.00 93.69 196 ARG A O 1
ATOM 1385 N N . ASP A 1 197 ? -14.455 -4.743 9.531 1.00 95.81 197 ASP A N 1
ATOM 1386 C CA . ASP A 1 197 ? -14.331 -5.692 8.431 1.00 95.81 197 ASP A CA 1
ATOM 1387 C C . ASP A 1 197 ? -14.328 -7.140 8.946 1.00 95.81 197 ASP A C 1
ATOM 1389 O O . ASP A 1 197 ? -13.782 -7.436 10.016 1.00 95.81 197 ASP A O 1
ATOM 1393 N N . GLU A 1 198 ? -14.959 -8.029 8.179 1.00 93.88 198 GLU A N 1
ATOM 1394 C CA . GLU A 1 198 ? -15.007 -9.464 8.468 1.00 93.88 198 GLU A CA 1
ATOM 1395 C C . GLU A 1 198 ? -13.609 -10.090 8.461 1.00 93.88 198 GLU A C 1
ATOM 1397 O O . GLU A 1 198 ? -13.332 -10.997 9.248 1.00 93.88 198 GLU A O 1
ATOM 1402 N N . ASP A 1 199 ? -12.713 -9.574 7.613 1.00 94.31 199 ASP A N 1
ATOM 1403 C CA . ASP A 1 199 ? -11.335 -10.013 7.544 1.00 94.31 199 ASP A CA 1
ATOM 1404 C C . ASP A 1 199 ? -10.515 -9.311 8.644 1.00 94.31 199 ASP A C 1
ATOM 1406 O O . ASP A 1 199 ? -10.365 -8.078 8.660 1.00 94.31 199 ASP A O 1
ATOM 1410 N N . PRO A 1 200 ? -9.916 -10.070 9.583 1.00 91.12 200 PRO A N 1
ATOM 1411 C CA . PRO A 1 200 ? -9.183 -9.475 10.689 1.00 91.12 200 PRO A CA 1
ATOM 1412 C C . PRO A 1 200 ? -7.971 -8.646 10.259 1.00 91.12 200 PRO A C 1
ATOM 1414 O O . PRO A 1 200 ? -7.561 -7.759 11.013 1.00 91.12 200 PRO A O 1
ATOM 1417 N N . ASN A 1 201 ? -7.368 -8.946 9.105 1.00 92.44 201 ASN A N 1
ATOM 1418 C CA . ASN A 1 201 ? -6.237 -8.201 8.573 1.00 92.44 201 ASN A CA 1
ATOM 1419 C C . ASN A 1 201 ? -6.659 -6.807 8.121 1.00 92.44 201 ASN A C 1
ATOM 1421 O O . ASN A 1 201 ? -5.980 -5.844 8.472 1.00 92.44 201 ASN A O 1
ATOM 1425 N N . VAL A 1 202 ? -7.799 -6.683 7.437 1.00 95.94 202 VAL A N 1
ATOM 1426 C CA . VAL A 1 202 ? -8.346 -5.381 7.026 1.00 95.94 202 VAL A CA 1
ATOM 1427 C C . VAL A 1 202 ? -8.581 -4.496 8.250 1.00 95.94 202 VAL A C 1
ATOM 1429 O O . VAL A 1 202 ? -8.058 -3.383 8.314 1.00 95.94 202 VAL A O 1
ATOM 1432 N N . GLY A 1 203 ? -9.255 -5.021 9.279 1.00 92.94 203 GLY A N 1
ATOM 1433 C CA . GLY A 1 203 ? -9.489 -4.277 10.519 1.00 92.94 203 GLY A CA 1
ATOM 1434 C C . GLY A 1 203 ? -8.195 -3.866 11.239 1.00 92.94 203 GLY A C 1
ATOM 1435 O O . GLY A 1 203 ? -8.116 -2.772 11.798 1.00 92.94 203 GLY A O 1
ATOM 1436 N N . ARG A 1 204 ? -7.146 -4.703 11.213 1.00 92.25 204 ARG A N 1
ATOM 1437 C CA . ARG A 1 204 ? -5.824 -4.338 11.764 1.00 92.25 204 ARG A CA 1
ATOM 1438 C C . ARG A 1 204 ? -5.158 -3.216 10.967 1.00 92.25 204 ARG A C 1
ATOM 1440 O O . ARG A 1 204 ? -4.644 -2.282 11.580 1.00 92.25 204 ARG A O 1
ATOM 1447 N N . GLN A 1 205 ? -5.175 -3.292 9.634 1.00 92.62 205 GLN A N 1
ATOM 1448 C CA . GLN A 1 205 ? -4.606 -2.250 8.773 1.00 92.62 205 GLN A CA 1
ATOM 1449 C C . GLN A 1 205 ? -5.358 -0.927 8.930 1.00 92.62 205 GLN A C 1
ATOM 1451 O O . GLN A 1 205 ? -4.727 0.121 9.017 1.00 92.62 205 GLN A O 1
ATOM 1456 N N . ALA A 1 206 ? -6.686 -0.967 9.061 1.00 95.19 206 ALA A N 1
ATOM 1457 C CA . ALA A 1 206 ? -7.499 0.216 9.321 1.00 95.19 206 ALA A CA 1
ATOM 1458 C C . ALA A 1 206 ? -7.158 0.869 10.671 1.00 95.19 206 ALA A C 1
ATOM 1460 O O . ALA A 1 206 ? -6.990 2.085 10.744 1.00 95.19 206 ALA A O 1
ATOM 1461 N N . GLY A 1 207 ? -6.988 0.069 11.729 1.00 93.75 207 GLY A N 1
ATOM 1462 C CA . GLY A 1 207 ? -6.549 0.565 13.037 1.00 93.75 207 GLY A CA 1
ATOM 1463 C C . GLY A 1 207 ? -5.154 1.183 12.995 1.00 93.75 207 GLY A C 1
ATOM 1464 O O . GLY A 1 207 ? -4.951 2.274 13.525 1.00 93.75 207 GLY A O 1
ATOM 1465 N N . TRP A 1 208 ? -4.205 0.535 12.312 1.00 93.25 208 TRP A N 1
ATOM 1466 C CA . TRP A 1 208 ? -2.885 1.119 12.080 1.00 93.25 208 TRP A CA 1
ATOM 1467 C C . TRP A 1 208 ? -2.981 2.456 11.339 1.00 93.25 208 TRP A C 1
ATOM 1469 O O . TRP A 1 208 ? -2.463 3.453 11.831 1.00 93.25 208 TRP A O 1
ATOM 1479 N N . ALA A 1 209 ? -3.706 2.500 10.221 1.00 94.31 209 ALA A N 1
ATOM 1480 C CA . ALA A 1 209 ? -3.866 3.695 9.400 1.00 94.31 209 ALA A CA 1
ATOM 1481 C C . ALA A 1 209 ? -4.496 4.872 10.159 1.00 94.31 209 ALA A C 1
ATOM 1483 O O . ALA A 1 209 ? -4.041 6.005 10.022 1.00 94.31 209 ALA A O 1
ATOM 1484 N N . LEU A 1 210 ? -5.508 4.617 10.994 1.00 94.12 210 LEU A N 1
ATOM 1485 C CA . LEU A 1 210 ? -6.106 5.637 11.863 1.00 94.12 210 LEU A CA 1
ATOM 1486 C C . LEU A 1 210 ? -5.098 6.167 12.892 1.00 94.12 210 LEU A C 1
ATOM 1488 O O . LEU A 1 210 ? -5.066 7.370 13.142 1.00 94.12 210 LEU A O 1
ATOM 1492 N N . GLY A 1 211 ? -4.243 5.294 13.431 1.00 92.12 211 GLY A N 1
ATOM 1493 C CA . GLY A 1 211 ? -3.126 5.693 14.286 1.00 92.12 211 GLY A CA 1
ATOM 1494 C C . GLY A 1 211 ? -2.117 6.593 13.562 1.00 92.12 211 GLY A C 1
ATOM 1495 O O . GLY A 1 211 ? -1.712 7.615 14.108 1.00 92.12 211 GLY A O 1
ATOM 1496 N N . GLU A 1 212 ? -1.771 6.266 12.312 1.00 91.94 212 GLU A N 1
ATOM 1497 C CA . GLU A 1 212 ? -0.862 7.070 11.478 1.00 91.94 212 GLU A CA 1
ATOM 1498 C C . GLU A 1 212 ? -1.447 8.435 11.085 1.00 91.94 212 GLU A C 1
ATOM 1500 O O . GLU A 1 212 ? -0.707 9.412 10.969 1.00 91.94 212 GLU A O 1
ATOM 1505 N N . ILE A 1 213 ? -2.768 8.524 10.878 1.00 91.81 213 ILE A N 1
ATOM 1506 C CA . ILE A 1 213 ? -3.462 9.798 10.623 1.00 91.81 213 ILE A CA 1
ATOM 1507 C C . ILE A 1 213 ? -3.417 10.703 11.862 1.00 91.81 213 ILE A C 1
ATOM 1509 O O . ILE A 1 213 ? -3.324 11.926 11.731 1.00 91.81 213 ILE A O 1
ATOM 1513 N N . GLY A 1 214 ? -3.468 10.125 13.064 1.00 90.12 214 GLY A N 1
ATOM 1514 C CA . GLY A 1 214 ? -3.305 10.867 14.308 1.00 90.12 214 GLY A CA 1
ATOM 1515 C C . GLY A 1 214 ? -4.573 11.590 14.761 1.00 90.12 214 GLY A C 1
ATOM 1516 O O . GLY A 1 214 ? -5.686 11.087 14.613 1.00 90.12 214 GLY A O 1
ATOM 1517 N N . ALA A 1 215 ? -4.409 12.780 15.353 1.00 89.31 215 ALA A N 1
ATOM 1518 C CA . ALA A 1 215 ? -5.463 13.529 16.053 1.00 89.31 215 ALA A CA 1
ATOM 1519 C C . ALA A 1 215 ? -6.834 13.605 15.337 1.00 89.31 215 ALA A C 1
ATOM 1521 O O . ALA A 1 215 ? -7.850 13.456 16.021 1.00 89.31 215 ALA A O 1
ATOM 1522 N N . PRO A 1 216 ? -6.922 13.758 13.997 1.00 91.12 216 PRO A N 1
ATOM 1523 C CA . PRO A 1 216 ? -8.209 13.747 13.296 1.00 91.12 216 PRO A CA 1
ATOM 1524 C C . PRO A 1 216 ? -9.021 12.449 13.457 1.00 91.12 216 PRO A C 1
ATOM 1526 O O . PRO A 1 216 ? -10.245 12.479 13.354 1.00 91.12 216 PRO A O 1
ATOM 1529 N N . ALA A 1 217 ? -8.368 11.313 13.720 1.00 89.12 217 ALA A N 1
ATOM 1530 C CA . ALA A 1 217 ? -9.015 10.019 13.921 1.00 89.12 217 ALA A CA 1
ATOM 1531 C C . ALA A 1 217 ? -9.561 9.813 15.345 1.00 89.12 217 ALA A C 1
ATOM 1533 O O . ALA A 1 217 ? -10.459 8.988 15.534 1.00 89.12 217 ALA A O 1
ATOM 1534 N N . ALA A 1 218 ? -9.073 10.568 16.340 1.00 88.62 218 ALA A N 1
ATOM 1535 C CA . ALA A 1 218 ? -9.401 10.355 17.754 1.00 88.62 218 ALA A CA 1
ATOM 1536 C C . ALA A 1 218 ? -10.911 10.352 18.059 1.00 88.62 218 ALA A C 1
ATOM 1538 O O . ALA A 1 218 ? -11.352 9.432 18.749 1.00 88.62 218 ALA A O 1
ATOM 1539 N N . PRO A 1 219 ? -11.736 11.291 17.544 1.00 89.56 219 PRO A N 1
ATOM 1540 C CA . PRO A 1 219 ? -13.169 11.289 17.844 1.00 89.56 219 PRO A CA 1
ATOM 1541 C C . PRO A 1 219 ? -13.877 10.039 17.313 1.00 89.56 219 PRO A C 1
ATOM 1543 O O . PRO A 1 219 ? -14.742 9.480 17.985 1.00 89.56 219 PRO A O 1
ATOM 1546 N N . SER A 1 220 ? -13.475 9.572 16.125 1.00 87.75 220 SER A N 1
ATOM 1547 C CA . SER A 1 220 ? -14.045 8.364 15.521 1.00 87.75 220 SER A CA 1
ATOM 1548 C C . SER A 1 220 ? -13.631 7.116 16.295 1.00 87.75 220 SER A C 1
ATOM 1550 O O . SER A 1 220 ? -14.470 6.269 16.563 1.00 87.75 220 SER A O 1
ATOM 1552 N N . LEU A 1 221 ? -12.366 7.016 16.714 1.00 86.50 221 LEU A N 1
ATOM 1553 C CA . LEU A 1 221 ? -11.879 5.895 17.522 1.00 86.50 221 LEU A CA 1
ATOM 1554 C C . LEU A 1 221 ? -12.528 5.855 18.911 1.00 86.50 221 LEU A C 1
ATOM 1556 O O . LEU A 1 221 ? -12.916 4.783 19.366 1.00 86.50 221 LEU A O 1
ATOM 1560 N N . ALA A 1 222 ? -12.698 7.010 19.561 1.00 87.44 222 ALA A N 1
ATOM 1561 C CA . ALA A 1 222 ? -13.338 7.110 20.872 1.00 87.44 222 ALA A CA 1
ATOM 1562 C C . ALA A 1 222 ? -14.792 6.613 20.847 1.00 87.44 222 ALA A C 1
ATOM 1564 O O . ALA A 1 222 ? -15.210 5.897 21.755 1.00 87.44 222 ALA A O 1
ATOM 1565 N N . ALA A 1 223 ? -15.539 6.927 19.783 1.00 88.31 223 ALA A N 1
ATOM 1566 C CA . ALA A 1 223 ? -16.905 6.439 19.601 1.00 88.31 223 ALA A CA 1
ATOM 1567 C C . ALA A 1 223 ? -16.987 4.902 19.491 1.00 88.31 223 ALA A C 1
ATOM 1569 O O . ALA A 1 223 ? -18.001 4.316 19.858 1.00 88.31 223 ALA A O 1
ATOM 1570 N N . LEU A 1 224 ? -15.917 4.247 19.027 1.00 87.75 224 LEU A N 1
ATOM 1571 C CA . LEU A 1 224 ? -15.856 2.796 18.810 1.00 87.75 224 LEU A CA 1
ATOM 1572 C C . LEU A 1 224 ? -15.397 2.000 20.035 1.00 87.75 224 LEU A C 1
ATOM 1574 O O . LEU A 1 224 ? -15.471 0.774 20.024 1.00 87.75 224 LEU A O 1
ATOM 1578 N N . LEU A 1 225 ? -14.944 2.663 21.103 1.00 85.44 225 LEU A N 1
ATOM 1579 C CA . LEU A 1 225 ? -14.496 1.984 22.326 1.00 85.44 225 LEU A CA 1
ATOM 1580 C C . LEU A 1 225 ? -15.624 1.222 23.036 1.00 85.44 225 LEU A C 1
ATOM 1582 O O . LEU A 1 225 ? -15.348 0.278 23.769 1.00 85.44 225 LEU A O 1
ATOM 1586 N N . GLY A 1 226 ? -16.880 1.618 22.813 1.00 82.50 226 GLY A N 1
ATOM 1587 C CA . GLY A 1 226 ? -18.054 0.928 23.351 1.00 82.50 226 GLY A CA 1
ATOM 1588 C C . GLY A 1 226 ? -18.452 -0.337 22.583 1.00 82.50 226 GLY A C 1
ATOM 1589 O O . GLY A 1 226 ? -19.315 -1.076 23.048 1.00 82.50 226 GLY A O 1
ATOM 1590 N N . GLU A 1 227 ? -17.855 -0.600 21.419 1.00 86.69 227 GLU A N 1
ATOM 1591 C CA . GLU A 1 227 ? -18.192 -1.751 20.583 1.00 86.69 227 GLU A CA 1
ATOM 1592 C C . GLU A 1 227 ? -17.187 -2.884 20.797 1.00 86.69 227 GLU A C 1
ATOM 1594 O O . GLU A 1 227 ? -16.066 -2.834 20.294 1.00 86.69 227 GLU A O 1
ATOM 1599 N N . GLU A 1 228 ? -17.597 -3.940 21.504 1.00 82.50 228 GLU A N 1
ATOM 1600 C CA . GLU A 1 228 ? -16.725 -5.061 21.899 1.00 82.50 228 GLU A CA 1
ATOM 1601 C C . GLU A 1 228 ? -15.934 -5.660 20.720 1.00 82.50 228 GLU A C 1
ATOM 1603 O O . GLU A 1 228 ? -14.740 -5.935 20.838 1.00 82.50 228 GLU A O 1
ATOM 1608 N N . ALA A 1 229 ? -16.565 -5.764 19.546 1.00 81.38 229 ALA A N 1
ATOM 1609 C CA . ALA A 1 229 ? -15.959 -6.321 18.338 1.00 81.38 229 ALA A CA 1
ATOM 1610 C C . ALA A 1 229 ? -14.773 -5.504 17.781 1.00 81.38 229 ALA A C 1
ATOM 1612 O O . ALA A 1 229 ? -13.920 -6.055 17.078 1.00 81.38 229 ALA A O 1
ATOM 1613 N N . VAL A 1 230 ? -14.706 -4.197 18.060 1.00 87.56 230 VAL A N 1
ATOM 1614 C CA . VAL A 1 230 ? -13.681 -3.292 17.503 1.00 87.56 230 VAL A CA 1
ATOM 1615 C C . VAL A 1 230 ? -12.914 -2.491 18.549 1.00 87.56 230 VAL A C 1
ATOM 1617 O O . VAL A 1 230 ? -11.888 -1.899 18.211 1.00 87.56 230 VAL A O 1
ATOM 1620 N N . ALA A 1 231 ? -13.323 -2.544 19.817 1.00 84.56 231 ALA A N 1
ATOM 1621 C CA . ALA A 1 231 ? -12.701 -1.828 20.924 1.00 84.56 231 ALA A CA 1
ATOM 1622 C C . ALA A 1 231 ? -11.195 -2.107 21.021 1.00 84.56 231 ALA A C 1
ATOM 1624 O O . ALA A 1 231 ? -10.402 -1.174 21.097 1.00 84.56 231 ALA A O 1
ATOM 1625 N N . ALA A 1 232 ? -10.770 -3.372 20.916 1.00 85.25 232 ALA A N 1
ATOM 1626 C CA . ALA A 1 232 ? -9.349 -3.730 20.966 1.00 85.25 232 ALA A CA 1
ATOM 1627 C C . ALA A 1 232 ? -8.527 -3.056 19.852 1.00 85.25 232 ALA A C 1
ATOM 1629 O O . ALA A 1 232 ? -7.418 -2.577 20.092 1.00 85.25 232 ALA A O 1
ATOM 1630 N N . ARG A 1 233 ? -9.082 -2.974 18.636 1.00 85.19 233 ARG A N 1
ATOM 1631 C CA . ARG A 1 233 ? -8.427 -2.321 17.493 1.00 85.19 233 ARG A CA 1
ATOM 1632 C C . ARG A 1 233 ? -8.405 -0.801 17.664 1.00 85.19 233 ARG A C 1
ATOM 1634 O O . ARG A 1 233 ? -7.392 -0.173 17.370 1.00 85.19 233 ARG A O 1
ATOM 1641 N N . ALA A 1 234 ? -9.488 -0.220 18.184 1.00 82.69 234 ALA A N 1
ATOM 1642 C CA . ALA A 1 234 ? -9.577 1.211 18.453 1.00 82.69 234 ALA A CA 1
ATOM 1643 C C . ALA A 1 234 ? -8.608 1.663 19.559 1.00 82.69 234 ALA A C 1
ATOM 1645 O O . ALA A 1 234 ? -7.942 2.686 19.411 1.00 82.69 234 ALA A O 1
ATOM 1646 N N . VAL A 1 235 ? -8.458 0.867 20.624 1.00 86.88 235 VAL A N 1
ATOM 1647 C CA . VAL A 1 235 ? -7.474 1.102 21.693 1.00 86.88 235 VAL A CA 1
ATOM 1648 C C . VAL A 1 235 ? -6.049 1.073 21.143 1.00 86.88 235 VAL A C 1
ATOM 1650 O O . VAL A 1 235 ? -5.273 1.979 21.431 1.00 86.88 235 VAL A O 1
ATOM 1653 N N . GLN A 1 236 ? -5.704 0.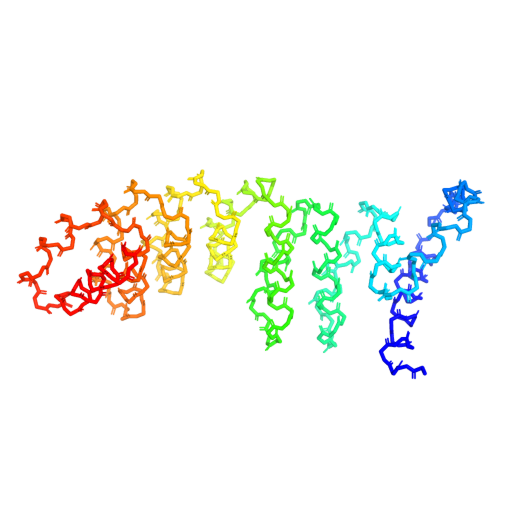076 20.321 1.00 85.69 236 GLN A N 1
ATOM 1654 C CA . GLN A 1 236 ? -4.371 -0.008 19.708 1.00 85.69 236 GLN A CA 1
ATOM 1655 C C . GLN A 1 236 ? -4.066 1.199 18.813 1.00 85.69 236 GLN A C 1
ATOM 1657 O O . GLN A 1 236 ? -2.951 1.715 18.842 1.00 85.69 236 GLN A O 1
ATOM 1662 N N . ALA A 1 237 ? -5.052 1.665 18.042 1.00 84.50 237 ALA A N 1
ATOM 1663 C CA . ALA A 1 237 ? -4.907 2.855 17.212 1.00 84.50 237 ALA A CA 1
ATOM 1664 C C . ALA A 1 237 ? -4.642 4.110 18.064 1.00 84.50 237 ALA A C 1
ATOM 1666 O O . ALA A 1 237 ? -3.686 4.832 17.795 1.00 84.50 237 ALA A O 1
ATOM 1667 N N . LEU A 1 238 ? -5.427 4.327 19.128 1.00 84.75 238 LEU A N 1
ATOM 1668 C CA . LEU A 1 238 ? -5.258 5.457 20.053 1.00 84.75 238 LEU A CA 1
ATOM 1669 C C . LEU A 1 238 ? -3.919 5.422 20.801 1.00 84.75 238 LEU A C 1
ATOM 1671 O O . LEU A 1 238 ? -3.286 6.464 20.951 1.00 84.75 238 LEU A O 1
ATOM 1675 N N . ALA A 1 239 ? -3.470 4.244 21.243 1.00 85.62 239 ALA A N 1
ATOM 1676 C CA . ALA A 1 239 ? -2.173 4.086 21.903 1.00 85.62 239 ALA A CA 1
ATOM 1677 C C . ALA A 1 239 ? -1.028 4.554 20.991 1.00 85.62 239 ALA A C 1
ATOM 1679 O O . ALA A 1 239 ? -0.194 5.359 21.399 1.00 85.62 239 ALA A O 1
ATOM 1680 N N . ARG A 1 240 ? -1.065 4.152 19.715 1.00 84.50 240 ARG A N 1
ATOM 1681 C CA . ARG A 1 240 ? -0.087 4.575 18.702 1.00 84.50 240 ARG A CA 1
ATOM 1682 C C . ARG A 1 240 ? -0.053 6.086 18.486 1.00 84.50 240 ARG A C 1
ATOM 1684 O O . ARG A 1 240 ? 1.015 6.645 18.273 1.00 84.50 240 ARG A O 1
ATOM 1691 N N . MET A 1 241 ? -1.208 6.748 18.549 1.00 81.88 241 MET A N 1
ATOM 1692 C CA . MET A 1 241 ? -1.286 8.206 18.417 1.00 81.88 241 MET A CA 1
ATOM 1693 C C . MET A 1 241 ? -0.576 8.930 19.564 1.00 81.88 241 MET A C 1
ATOM 1695 O O . MET A 1 241 ? -0.011 9.996 19.343 1.00 81.88 241 MET A O 1
ATOM 1699 N N . GLY A 1 242 ? -0.622 8.367 20.776 1.00 72.44 242 GLY A N 1
ATOM 1700 C CA . GLY A 1 242 ? 0.036 8.924 21.959 1.00 72.44 242 GLY A CA 1
ATOM 1701 C C . GLY A 1 242 ? 1.549 8.696 21.992 1.00 72.44 242 GLY A C 1
ATOM 1702 O O . GLY A 1 242 ? 2.259 9.494 22.587 1.00 72.44 242 GLY A O 1
ATOM 1703 N N . GLU A 1 243 ? 2.047 7.644 21.340 1.00 67.31 243 GLU A N 1
ATOM 1704 C CA . GLU A 1 243 ? 3.487 7.363 21.215 1.00 67.31 243 GLU A CA 1
ATOM 1705 C C . GLU A 1 243 ? 4.179 8.212 20.134 1.00 67.31 243 GLU A C 1
ATOM 1707 O O . GLU A 1 243 ? 5.401 8.346 20.139 1.00 67.31 243 GLU A O 1
ATOM 1712 N N . ALA A 1 244 ? 3.409 8.773 19.196 1.00 55.62 244 ALA A N 1
ATOM 1713 C CA . ALA A 1 244 ? 3.909 9.570 18.075 1.00 55.62 244 ALA A CA 1
ATOM 1714 C C . ALA A 1 244 ? 3.900 11.097 18.322 1.00 55.62 244 ALA A C 1
ATOM 1716 O O . ALA A 1 244 ? 4.256 11.849 17.409 1.00 55.62 244 ALA A O 1
ATOM 1717 N N . ALA A 1 245 ? 3.468 11.546 19.507 1.00 48.59 245 ALA A N 1
ATOM 1718 C CA . ALA A 1 245 ? 3.358 12.951 19.924 1.00 48.59 245 ALA A CA 1
ATOM 1719 C C . ALA A 1 245 ? 4.488 13.350 20.885 1.00 48.59 245 ALA A C 1
ATOM 1721 O O . ALA A 1 245 ? 4.944 14.512 20.782 1.00 48.59 245 ALA A O 1
#

pLDDT: mean 73.19, std 21.31, range [28.09, 98.06]

Foldseek 3Di:
DDPVLVVLVVVLVVLVVVVVVVPDPDPPPVVVVVVPPDVVVVVVCPPDPLVVSLVVLVSCAPVSLVVLLVQCPDPDLVSVLSSLQSLLSNLDLVCLQSLLVQCPDPDPSSVVSSLNSLLSNAPVNLVVLLVQCVDPDPSSVLSSLLSLLSSLDPVCLVSLLVQCPPPDVSSNLSSLQSLLSNLDLVSLVSLLVQLLDPDPSSVLSSLSSLLSNAPSNLVSLVVCCPPPSRVVSSVSSNVSNVVVD

Secondary structure (DSSP, 8-state):
--HHHHHHHHHHHHHHHHHHHTT-----TTHHHHS---HHHHHTSSS-HHHHHHHHHHHHGGGGHHHHHHHTT-SSHHHHHHHHHHHHHHT-GGGHHHHHHHTT-SSHHHHHHHHHHHHHHGGGGHHHHHHHTT-SSHHHHHHHHHHHHHHT-GGGHHHHHHHTT-SSHHHHHHHHHHHHHHT-GGGHHHHHHHTT-SSHHHHHHHHHHHHHH-GGGHHHHHHHTT-HHHHHHHHHHHHHHHHT-

Radius of gyration: 22.13 Å; Cα contacts (8 Å, |Δi|>4): 347; chains: 1; bounding box: 58×33×60 Å

Solvent-accessible surface area (backbone atoms only — not comparable to full-atom values): 12842 Å² total; per-residue (Å²): 135,61,76,65,59,60,52,50,54,50,50,54,48,49,59,52,49,54,52,58,72,69,70,63,78,86,75,69,79,60,58,72,65,66,70,63,78,51,73,71,63,58,67,71,59,76,82,43,78,67,58,56,56,45,55,57,51,57,71,51,44,84,76,44,48,66,61,34,56,56,32,55,73,44,94,48,59,67,53,18,21,50,23,26,38,51,46,16,74,65,41,52,65,82,44,47,64,60,31,33,57,34,55,73,46,93,44,69,64,28,21,50,25,13,46,51,14,50,32,62,27,28,77,72,34,46,66,61,34,59,53,31,54,70,45,91,48,62,66,53,20,22,30,21,27,41,47,47,20,58,44,38,52,66,88,49,45,66,60,33,48,57,34,52,68,45,91,46,61,64,27,18,22,27,13,26,42,15,47,22,62,41,42,56,67,88,42,40,68,53,34,62,56,33,36,68,41,90,48,68,62,27,13,51,26,13,21,50,16,40,18,60,45,23,79,81,28,48,69,63,35,60,69,36,54,82,37,80,93,33,19,70,43,31,51,54,14,54,52,48,35,66,75,75,110

Nearest PDB structures (foldseek):
  7p0h-assembly2_B  TM=6.371E-01  e=3.034E-11  synthetic construct
  6gx7-assembly2_F  TM=7.246E-01  e=1.222E-09  synthetic construct
  4zv6-assembly1_A  TM=5.597E-01  e=5.015E-10  synthetic construct
  7z0f-assembly1_C  TM=7.466E-01  e=1.270E-06  synthetic construct
  6gwd-assembly1_H  TM=5.756E-01  e=9.297E-07  synthetic construct

Mean predicted aligned error: 13.82 Å

Sequence (245 aa):
MSRELVVLEGIVGLVLLDLFTAGAEPRNITGPLQQLTDPAARATLDEDPRASAAIEMAAAGAAAVDPLIGALGHRDAEVRRLAAWALGEIGDPRSVAPLAAALADEDALVVRAAAEALGKTGRAAAPALLAALGDRDARARCLAAGALGTVGDRAGADALAAALRDADPSVRAQAAWALGRIREPRTVAALAAALRDEDPNVGRQAGWALGEIGAPAAPSLAALLGEEAVAARAVQALARMGEAA